Protein AF-A0A8S4B443-F1 (afdb_monomer)

Mean predicted aligned error: 9.53 Å

Solvent-accessible surface area (backbone atoms only — not comparable to full-atom values): 17068 Å² total; per-residue (Å²): 131,58,68,69,56,56,50,51,52,49,52,51,50,52,52,49,51,50,50,50,48,60,69,71,65,71,66,85,86,42,76,66,50,57,51,49,52,54,53,44,65,70,48,52,85,78,51,57,67,70,56,52,52,50,50,52,51,50,50,41,55,52,44,74,36,82,48,71,66,47,55,54,52,49,51,51,51,50,52,52,54,49,51,52,46,46,64,69,47,49,53,54,37,57,76,68,71,54,55,68,67,68,71,45,45,56,58,53,34,46,52,54,24,52,50,28,47,50,52,39,48,66,50,67,26,40,87,63,96,72,52,42,45,70,55,30,49,76,38,61,93,55,35,35,59,37,10,69,74,30,46,67,43,44,51,50,22,47,52,31,49,34,52,33,34,48,48,50,35,51,54,53,49,50,46,52,50,51,51,43,60,73,67,43,49,86,77,37,66,47,71,49,100,84,69,47,81,39,70,56,51,72,67,56,53,53,51,49,48,42,72,75,38,42,69,60,52,50,49,42,55,50,36,50,54,50,31,54,56,45,45,52,52,43,52,52,54,48,49,30,57,74,72,74,50,46,80,40,53,76,65,44,55,94,64,96,57,98,61,85,32,30,65,74,73,98,46,86,68,56,49,39,75,44,81,74,51,100,53,34,24,40,27,20,34,48,81,82,59,49,80,75,54,48,34,29,62,61,60,30,100,48,93,80,29,30,23,57

Structure (mmCIF, N/CA/C/O backbone):
data_AF-A0A8S4B443-F1
#
_entry.id   AF-A0A8S4B443-F1
#
loop_
_atom_site.group_PDB
_atom_site.id
_atom_site.type_symbol
_atom_site.label_atom_id
_atom_site.label_alt_id
_atom_site.label_comp_id
_atom_site.label_asym_id
_atom_site.label_entity_id
_atom_site.label_seq_id
_atom_site.pdbx_PDB_ins_code
_atom_site.Cartn_x
_atom_site.Cartn_y
_atom_site.Cartn_z
_atom_site.occupancy
_atom_site.B_iso_or_equiv
_atom_site.auth_seq_id
_atom_site.auth_comp_id
_atom_site.auth_asym_id
_atom_site.auth_atom_id
_atom_site.pdbx_PDB_model_num
ATOM 1 N N . MET A 1 1 ? -17.916 -20.639 15.071 1.00 53.66 1 MET A N 1
ATOM 2 C CA . MET A 1 1 ? -16.497 -20.915 14.755 1.00 53.66 1 MET A CA 1
ATOM 3 C C . MET A 1 1 ? -15.681 -20.449 15.942 1.00 53.66 1 MET A C 1
ATOM 5 O O . MET A 1 1 ? -15.875 -19.311 16.345 1.00 53.66 1 MET A O 1
ATOM 9 N N . ASP A 1 2 ? -14.856 -21.316 16.526 1.00 73.50 2 ASP A N 1
ATOM 10 C CA . ASP A 1 2 ? -13.976 -20.930 17.634 1.00 73.50 2 ASP A CA 1
ATOM 11 C C . ASP A 1 2 ? -12.943 -19.895 17.151 1.00 73.50 2 ASP A C 1
ATOM 13 O O . ASP A 1 2 ? -12.508 -19.919 15.993 1.00 73.50 2 ASP A O 1
ATOM 17 N N . PHE A 1 3 ? -12.587 -18.963 18.026 1.00 58.59 3 PHE A N 1
ATOM 18 C CA . PHE A 1 3 ? -11.716 -17.825 17.764 1.00 58.59 3 PHE A CA 1
ATOM 19 C C . PHE A 1 3 ? -10.372 -18.258 17.142 1.00 58.59 3 PHE A C 1
ATOM 21 O O . PHE A 1 3 ? -9.934 -17.689 16.138 1.00 58.59 3 PHE A O 1
ATOM 28 N N . LEU A 1 4 ? -9.772 -19.331 17.667 1.00 66.69 4 LEU A N 1
ATOM 29 C CA . LEU A 1 4 ? -8.526 -19.903 17.146 1.00 66.69 4 LEU A CA 1
ATOM 30 C C . LEU A 1 4 ? -8.654 -20.364 15.694 1.00 66.69 4 LEU A C 1
ATOM 32 O O . LEU A 1 4 ? -7.705 -20.235 14.923 1.00 66.69 4 LEU A O 1
ATOM 36 N N . VAL A 1 5 ? -9.825 -20.867 15.303 1.00 70.62 5 VAL A N 1
ATOM 37 C CA . VAL A 1 5 ? -10.081 -21.324 13.935 1.00 70.62 5 VAL A CA 1
ATOM 38 C C . VAL A 1 5 ? -10.174 -20.123 12.999 1.00 70.62 5 VAL A C 1
ATOM 40 O O . VAL A 1 5 ? -9.541 -20.128 11.948 1.00 70.62 5 VAL A O 1
ATOM 43 N N . LEU A 1 6 ? -10.891 -19.064 13.388 1.00 64.81 6 LEU A N 1
ATOM 44 C CA . LEU A 1 6 ? -10.989 -17.847 12.575 1.00 64.81 6 LEU A CA 1
ATOM 45 C C . LEU A 1 6 ? -9.626 -17.154 12.421 1.00 64.81 6 LEU A C 1
ATOM 47 O O . LEU A 1 6 ? -9.248 -16.788 11.310 1.00 64.81 6 LEU A O 1
ATOM 51 N N . PHE A 1 7 ? -8.864 -17.034 13.511 1.00 65.25 7 PHE A N 1
ATOM 52 C CA . PHE A 1 7 ? -7.516 -16.465 13.493 1.00 65.25 7 PHE A CA 1
ATOM 53 C C . PHE A 1 7 ? -6.551 -17.301 12.644 1.00 65.25 7 PHE A C 1
ATOM 55 O O . PHE A 1 7 ? -5.827 -16.752 11.816 1.00 65.25 7 PHE A O 1
ATOM 62 N N . SER A 1 8 ? -6.581 -18.629 12.785 1.00 68.31 8 SER A N 1
ATOM 63 C CA . SER A 1 8 ? -5.732 -19.527 11.991 1.00 68.31 8 SER A CA 1
ATOM 64 C C . SER A 1 8 ? -6.065 -19.452 10.504 1.00 68.31 8 SER A C 1
ATOM 66 O O . SER A 1 8 ? -5.153 -19.404 9.683 1.00 68.31 8 SER A O 1
ATOM 68 N N . ILE A 1 9 ? -7.353 -19.384 10.146 1.00 72.31 9 ILE A N 1
ATOM 69 C CA . ILE A 1 9 ? -7.781 -19.179 8.757 1.00 72.31 9 ILE A CA 1
ATOM 70 C C . ILE A 1 9 ? -7.285 -17.824 8.248 1.00 72.31 9 ILE A C 1
ATOM 72 O O . ILE A 1 9 ? -6.715 -17.765 7.161 1.00 72.31 9 ILE A O 1
ATOM 76 N N . TYR A 1 10 ? -7.435 -16.752 9.027 1.00 66.06 10 TYR A N 1
ATOM 77 C CA . TYR A 1 10 ? -6.982 -15.417 8.632 1.00 66.06 10 TYR A CA 1
ATOM 78 C C . TYR A 1 10 ? -5.469 -15.370 8.393 1.00 66.06 10 TYR A C 1
ATOM 80 O O . TYR A 1 10 ? -5.019 -14.950 7.327 1.00 66.06 10 TYR A O 1
ATOM 88 N N . VAL A 1 11 ? -4.676 -15.869 9.344 1.00 70.25 11 VAL A N 1
ATOM 89 C CA . VAL A 1 11 ? -3.215 -15.953 9.218 1.00 70.25 11 VAL A CA 1
ATOM 90 C C . VAL A 1 11 ? -2.827 -16.821 8.023 1.00 70.25 11 VAL A C 1
ATOM 92 O O . VAL A 1 11 ? -1.980 -16.413 7.231 1.00 70.25 11 VAL A O 1
ATOM 95 N N . ALA A 1 12 ? -3.471 -17.974 7.830 1.00 73.44 12 ALA A N 1
ATOM 96 C CA . ALA A 1 12 ? -3.206 -18.842 6.686 1.00 73.44 12 ALA A CA 1
ATOM 97 C C . ALA A 1 12 ? -3.501 -18.144 5.351 1.00 73.44 12 ALA A C 1
ATOM 99 O O . ALA A 1 12 ? -2.685 -18.223 4.431 1.00 73.44 12 ALA A O 1
ATOM 100 N N . VAL A 1 13 ? -4.618 -17.420 5.242 1.00 70.94 13 VAL A N 1
ATOM 101 C CA . VAL A 1 13 ? -4.979 -16.655 4.038 1.00 70.94 13 VAL A CA 1
ATOM 102 C C . VAL A 1 13 ? -3.970 -15.538 3.783 1.00 70.94 13 VAL A C 1
ATOM 104 O O . VAL A 1 13 ? -3.451 -15.442 2.673 1.00 70.94 13 VAL A O 1
ATOM 107 N N . VAL A 1 14 ? -3.622 -14.740 4.798 1.00 63.78 14 VAL A N 1
ATOM 108 C CA . VAL A 1 14 ? -2.644 -13.646 4.663 1.00 63.78 14 VAL A CA 1
ATOM 109 C C . VAL A 1 14 ? -1.273 -14.183 4.254 1.00 63.78 14 VAL A C 1
ATOM 111 O O . VAL A 1 14 ? -0.687 -13.687 3.292 1.00 63.78 14 VAL A O 1
ATOM 114 N N . LEU A 1 15 ? -0.779 -15.232 4.917 1.00 71.81 15 LEU A N 1
ATOM 115 C CA . LEU A 1 15 ? 0.498 -15.862 4.573 1.00 71.81 15 LEU A CA 1
ATOM 116 C C . LEU A 1 15 ? 0.477 -16.462 3.163 1.00 71.81 15 LEU A C 1
ATOM 118 O O . LEU A 1 15 ? 1.465 -16.346 2.440 1.00 71.81 15 LEU A O 1
ATOM 122 N N . THR A 1 16 ? -0.647 -17.046 2.742 1.00 72.12 16 THR A N 1
ATOM 123 C CA . THR A 1 16 ? -0.814 -17.572 1.379 1.00 72.12 16 THR A CA 1
ATOM 124 C C . THR A 1 16 ? -0.804 -16.444 0.347 1.00 72.12 16 THR A C 1
ATOM 126 O O . THR A 1 16 ? -0.117 -16.553 -0.667 1.00 72.12 16 THR A O 1
ATOM 129 N N . CYS A 1 17 ? -1.490 -15.330 0.608 1.00 65.31 17 CYS A N 1
ATOM 130 C CA . CYS A 1 17 ? -1.467 -14.148 -0.256 1.00 65.31 17 CYS A CA 1
ATOM 131 C C . CYS A 1 17 ? -0.057 -13.558 -0.368 1.00 65.31 17 CYS A C 1
ATOM 133 O O . CYS A 1 17 ? 0.404 -13.303 -1.479 1.00 65.31 17 CYS A O 1
ATOM 135 N N . ILE A 1 18 ? 0.660 -13.409 0.753 1.00 65.44 18 ILE A N 1
ATOM 136 C CA . ILE A 1 18 ? 2.058 -12.951 0.765 1.00 65.44 18 ILE A CA 1
ATOM 137 C C . ILE A 1 18 ? 2.932 -13.912 -0.047 1.00 65.44 18 ILE A C 1
ATOM 139 O O . ILE A 1 18 ? 3.680 -13.468 -0.915 1.00 65.44 18 ILE A O 1
ATOM 143 N N . PHE A 1 19 ? 2.799 -15.224 0.169 1.00 69.38 19 PHE A N 1
ATOM 144 C CA . PHE A 1 19 ? 3.535 -16.243 -0.581 1.00 69.38 19 PHE A CA 1
ATOM 145 C C . PHE A 1 19 ? 3.290 -16.132 -2.091 1.00 69.38 19 PHE A C 1
ATOM 147 O O . PHE A 1 19 ? 4.245 -16.125 -2.869 1.00 69.38 19 PHE A O 1
ATOM 154 N N . LEU A 1 20 ? 2.029 -16.011 -2.518 1.00 66.62 20 LEU A N 1
ATOM 155 C CA . LEU A 1 20 ? 1.670 -15.874 -3.931 1.00 66.62 20 LEU A CA 1
ATOM 156 C C . LEU A 1 20 ? 2.223 -14.573 -4.523 1.00 66.62 20 LEU A C 1
ATOM 158 O O . LEU A 1 20 ? 2.820 -14.600 -5.598 1.00 66.62 20 LEU A O 1
ATOM 162 N N . VAL A 1 21 ? 2.095 -13.448 -3.817 1.00 63.03 21 VAL A N 1
ATOM 163 C CA . VAL A 1 21 ? 2.643 -12.160 -4.266 1.00 63.03 21 VAL A CA 1
ATOM 164 C C . VAL A 1 21 ? 4.164 -12.233 -4.387 1.00 63.03 21 VAL A C 1
ATOM 166 O O . VAL A 1 21 ? 4.694 -11.862 -5.429 1.00 63.03 21 VAL A O 1
ATOM 169 N N . CYS A 1 22 ? 4.877 -12.770 -3.393 1.00 65.25 22 CYS A N 1
ATOM 170 C CA . CYS A 1 22 ? 6.333 -12.927 -3.451 1.00 65.25 22 CYS A CA 1
ATOM 171 C C . CYS A 1 22 ? 6.769 -13.834 -4.610 1.00 65.25 22 CYS A C 1
ATOM 173 O O . CYS A 1 22 ? 7.681 -13.475 -5.356 1.00 65.25 22 CYS A O 1
ATOM 175 N N . LYS A 1 23 ? 6.083 -14.966 -4.810 1.00 66.62 23 LYS A N 1
ATOM 176 C CA . LYS A 1 23 ? 6.378 -15.919 -5.890 1.00 66.62 23 LYS A CA 1
ATOM 177 C C . LYS A 1 23 ? 6.223 -15.300 -7.277 1.00 66.62 23 LYS A C 1
ATOM 179 O O . LYS A 1 23 ? 7.051 -15.536 -8.152 1.00 66.62 23 LYS A O 1
ATOM 184 N N . TYR A 1 24 ? 5.151 -14.538 -7.484 1.00 61.19 24 TYR A N 1
ATOM 185 C CA . TYR A 1 24 ? 4.774 -14.009 -8.799 1.00 61.19 24 TYR A CA 1
ATOM 186 C C . TYR A 1 24 ? 5.185 -12.540 -9.022 1.00 61.19 24 TYR A C 1
ATOM 188 O O . TYR A 1 24 ? 4.951 -11.999 -10.103 1.00 61.19 24 TYR A O 1
ATOM 196 N N . SER A 1 25 ? 5.835 -11.913 -8.034 1.00 56.31 25 SER A N 1
ATOM 197 C CA . SER A 1 25 ? 6.423 -10.563 -8.098 1.00 56.31 25 SER A CA 1
ATOM 198 C C . SER A 1 25 ? 7.660 -10.487 -9.011 1.00 56.31 25 SER A C 1
ATOM 200 O O . SER A 1 25 ? 8.008 -9.416 -9.498 1.00 56.31 25 SER A O 1
ATOM 202 N N . GLY A 1 26 ? 8.309 -11.619 -9.312 1.00 52.91 26 GLY A N 1
ATOM 203 C CA . GLY A 1 26 ? 9.431 -11.675 -10.259 1.00 52.91 26 GLY A CA 1
ATOM 204 C C . GLY A 1 26 ? 10.767 -11.125 -9.734 1.00 52.91 26 GLY A C 1
ATOM 205 O O . GLY A 1 26 ? 11.765 -11.201 -10.443 1.00 52.91 26 GLY A O 1
ATOM 206 N N . GLN A 1 27 ? 10.842 -10.623 -8.495 1.00 51.38 27 GLN A N 1
ATOM 207 C CA . GLN A 1 27 ? 12.113 -10.209 -7.884 1.00 51.38 27 GLN A CA 1
ATOM 208 C C . GLN A 1 27 ? 12.982 -11.426 -7.526 1.00 51.38 27 GLN A C 1
ATOM 210 O O . GLN A 1 27 ? 12.699 -12.141 -6.574 1.00 51.38 27 GLN A O 1
ATOM 215 N N . GLN A 1 28 ? 14.079 -11.670 -8.241 1.00 50.16 28 GLN A N 1
ATOM 216 C CA . GLN A 1 28 ? 14.908 -12.868 -8.031 1.00 50.16 28 GLN A CA 1
ATOM 217 C C . GLN A 1 28 ? 15.834 -12.832 -6.792 1.00 50.16 28 GLN A C 1
ATOM 219 O O . GLN A 1 28 ? 16.363 -13.875 -6.417 1.00 50.16 28 GLN A O 1
ATOM 224 N N . GLN A 1 29 ? 16.017 -11.692 -6.113 1.00 50.78 29 GLN A N 1
ATOM 225 C CA . GLN A 1 29 ? 17.121 -11.504 -5.151 1.00 50.78 29 GLN A CA 1
ATOM 226 C C . GLN A 1 29 ? 16.685 -11.212 -3.700 1.00 50.78 29 GLN A C 1
ATOM 228 O O . GLN A 1 29 ? 17.154 -10.259 -3.085 1.00 50.78 29 GLN A O 1
ATOM 233 N N . SER A 1 30 ? 15.798 -12.022 -3.111 1.00 55.34 30 SER A N 1
ATOM 234 C CA . SER A 1 30 ? 15.534 -11.953 -1.661 1.00 55.34 30 SER A CA 1
ATOM 235 C C . SER A 1 30 ? 15.749 -13.312 -0.978 1.00 55.34 30 SER A C 1
ATOM 237 O O . SER A 1 30 ? 15.445 -14.352 -1.575 1.00 55.34 30 SER A O 1
ATOM 239 N N . PRO A 1 31 ? 16.230 -13.349 0.282 1.00 55.41 31 PRO A N 1
ATOM 240 C CA . PRO A 1 31 ? 16.351 -14.595 1.048 1.00 55.41 31 PRO A CA 1
ATOM 241 C C . PRO A 1 31 ? 14.997 -15.304 1.206 1.00 55.41 31 PRO A C 1
ATOM 243 O O . PRO A 1 31 ? 14.931 -16.533 1.243 1.00 55.41 31 PRO A O 1
ATOM 246 N N . PHE A 1 32 ? 13.906 -14.534 1.202 1.00 53.66 32 PHE A N 1
ATOM 247 C CA . PHE A 1 32 ? 12.544 -15.053 1.205 1.00 53.66 32 PHE A CA 1
ATOM 248 C C . PHE A 1 32 ? 12.230 -15.835 -0.075 1.00 53.66 32 PHE A C 1
ATOM 250 O O . PHE A 1 32 ? 11.697 -16.935 0.010 1.00 53.66 32 PHE A O 1
ATOM 257 N N . ASN A 1 33 ? 12.642 -15.345 -1.250 1.00 59.38 33 ASN A N 1
ATOM 258 C CA . ASN A 1 33 ? 12.455 -16.050 -2.523 1.00 59.38 33 ASN A CA 1
ATOM 259 C C . ASN A 1 33 ? 13.328 -17.300 -2.651 1.00 59.38 33 ASN A C 1
ATOM 261 O O . ASN A 1 33 ? 12.892 -18.290 -3.239 1.00 59.38 33 ASN A O 1
ATOM 265 N N . ALA A 1 34 ? 14.511 -17.319 -2.035 1.00 65.69 34 ALA A N 1
ATOM 266 C CA . ALA A 1 34 ? 15.315 -18.537 -1.939 1.00 65.69 34 ALA A CA 1
ATOM 267 C C . ALA A 1 34 ? 14.606 -19.627 -1.111 1.00 65.69 34 ALA A C 1
ATOM 269 O O . ALA A 1 34 ? 14.571 -20.792 -1.521 1.00 65.69 34 ALA A O 1
ATOM 270 N N . LEU A 1 35 ? 13.999 -19.251 0.021 1.00 66.56 35 LEU A N 1
ATOM 271 C CA . LEU A 1 35 ? 13.177 -20.148 0.838 1.00 66.56 35 LEU A CA 1
ATOM 272 C C . LEU A 1 35 ? 11.923 -20.607 0.074 1.00 66.56 35 LEU A C 1
ATOM 274 O O . LEU A 1 35 ? 11.630 -21.802 0.025 1.00 66.56 35 LEU A O 1
ATOM 278 N N . LEU A 1 36 ? 11.232 -19.677 -0.587 1.00 63.94 36 LEU A N 1
ATOM 279 C CA . LEU A 1 36 ? 10.023 -19.929 -1.374 1.00 63.94 36 LEU A CA 1
ATOM 280 C C . LEU A 1 36 ? 10.274 -20.891 -2.537 1.00 63.94 36 LEU A C 1
ATOM 282 O O . LEU A 1 36 ? 9.478 -21.800 -2.776 1.00 63.94 36 LEU A O 1
ATOM 286 N N . ASN A 1 37 ? 11.402 -20.743 -3.231 1.00 66.94 37 ASN A N 1
ATOM 287 C CA . ASN A 1 37 ? 11.825 -21.658 -4.288 1.00 66.94 37 ASN A CA 1
ATOM 288 C C . ASN A 1 37 ? 12.118 -23.057 -3.739 1.00 66.94 37 ASN A C 1
ATOM 290 O O . ASN A 1 37 ? 11.797 -24.053 -4.389 1.00 66.94 37 ASN A O 1
ATOM 294 N N . ARG A 1 38 ? 12.676 -23.147 -2.526 1.00 70.69 38 ARG A N 1
ATOM 295 C CA . ARG A 1 38 ? 12.927 -24.422 -1.842 1.00 70.69 38 ARG A CA 1
ATOM 296 C C . ARG A 1 38 ? 11.613 -25.136 -1.504 1.00 70.69 38 ARG A C 1
ATOM 298 O O . ARG A 1 38 ? 11.460 -26.302 -1.850 1.00 70.69 38 ARG A O 1
ATOM 305 N N . VAL A 1 39 ? 10.638 -24.419 -0.937 1.00 69.12 39 VAL A N 1
ATOM 306 C CA . VAL A 1 39 ? 9.283 -24.940 -0.661 1.00 69.12 39 VAL A CA 1
ATOM 307 C C . VAL A 1 39 ? 8.566 -25.325 -1.956 1.00 69.12 39 VAL A C 1
ATOM 309 O O . VAL A 1 39 ? 7.981 -26.400 -2.057 1.00 69.12 39 VAL A O 1
ATOM 312 N N . THR A 1 40 ? 8.661 -24.489 -2.989 1.00 65.69 40 THR A N 1
ATOM 313 C CA . THR A 1 40 ? 8.016 -24.749 -4.281 1.00 65.69 40 THR A CA 1
ATOM 314 C C . THR A 1 40 ? 8.571 -26.009 -4.938 1.00 65.69 40 THR A C 1
ATOM 316 O O . THR A 1 40 ? 7.789 -26.765 -5.497 1.00 65.69 40 THR A O 1
ATOM 319 N N . LYS A 1 41 ? 9.875 -26.301 -4.828 1.00 71.69 41 LYS A N 1
ATOM 320 C CA . LYS A 1 41 ? 10.454 -27.564 -5.324 1.00 71.69 41 LYS A CA 1
ATOM 321 C C . LYS A 1 41 ? 9.893 -28.802 -4.617 1.00 71.69 41 LYS A C 1
ATOM 323 O O . LYS A 1 41 ? 9.760 -29.836 -5.259 1.00 71.69 41 LYS A O 1
ATOM 328 N N . VAL A 1 42 ? 9.537 -28.692 -3.336 1.00 77.81 42 VAL A N 1
ATOM 329 C CA . VAL A 1 42 ? 8.933 -29.789 -2.558 1.00 77.81 42 VAL A CA 1
ATOM 330 C C . VAL A 1 42 ? 7.461 -29.999 -2.929 1.00 77.81 42 VAL A C 1
ATOM 332 O O . VAL A 1 42 ? 7.000 -31.133 -2.988 1.00 77.81 42 VAL A O 1
ATOM 335 N N . VAL A 1 43 ? 6.725 -28.921 -3.217 1.00 71.56 43 VAL A N 1
ATOM 336 C CA . VAL A 1 43 ? 5.278 -28.963 -3.519 1.00 71.56 43 VAL A CA 1
ATOM 337 C C . VAL A 1 43 ? 4.985 -29.149 -5.020 1.00 71.56 43 VAL A C 1
ATOM 339 O O . VAL A 1 43 ? 3.928 -29.659 -5.396 1.00 71.56 43 VAL A O 1
ATOM 342 N N . ALA A 1 44 ? 5.920 -28.778 -5.900 1.00 68.62 44 ALA A N 1
ATOM 343 C CA . ALA A 1 44 ? 5.800 -28.879 -7.359 1.00 68.62 44 ALA A CA 1
ATOM 344 C C . ALA A 1 44 ? 5.439 -30.276 -7.910 1.00 68.62 44 ALA A C 1
ATOM 346 O O . ALA A 1 44 ? 4.706 -30.304 -8.902 1.00 68.62 44 ALA A O 1
ATOM 347 N N . PRO A 1 45 ? 5.891 -31.405 -7.319 1.00 75.50 45 PRO A N 1
ATOM 348 C CA . PRO A 1 45 ? 5.506 -32.747 -7.764 1.00 75.50 45 PRO A CA 1
ATOM 349 C C . PRO A 1 45 ? 4.034 -33.077 -7.487 1.00 75.50 45 PRO A C 1
ATOM 351 O O . PRO A 1 45 ? 3.444 -33.893 -8.184 1.00 75.50 45 PRO A O 1
ATOM 354 N N . PHE A 1 46 ? 3.436 -32.435 -6.481 1.00 78.69 46 PHE A N 1
ATOM 355 C CA . PHE A 1 46 ? 2.064 -32.698 -6.036 1.00 78.69 46 PHE A CA 1
ATOM 356 C C . PHE A 1 46 ? 1.039 -31.736 -6.650 1.00 78.69 46 PHE A C 1
ATOM 358 O O . PHE A 1 46 ? -0.162 -31.907 -6.457 1.00 78.69 46 PHE A O 1
ATOM 365 N N . THR A 1 47 ? 1.491 -30.708 -7.375 1.00 70.62 47 THR A N 1
ATOM 366 C CA . THR A 1 47 ? 0.612 -29.706 -7.990 1.00 70.62 47 THR A CA 1
ATOM 367 C C . THR A 1 47 ? 0.365 -30.033 -9.464 1.00 70.62 47 THR A C 1
ATOM 369 O O . THR A 1 47 ? 1.324 -30.033 -10.240 1.00 70.62 47 THR A O 1
ATOM 372 N N . PRO A 1 48 ? -0.899 -30.262 -9.880 1.00 82.62 48 PRO A N 1
ATOM 373 C CA . PRO A 1 48 ? -1.234 -30.544 -11.272 1.00 82.62 48 PRO A CA 1
ATOM 374 C C . PRO A 1 48 ? -0.797 -29.420 -12.214 1.00 82.62 48 PRO A C 1
ATOM 376 O O . PRO A 1 48 ? -0.954 -28.236 -11.904 1.00 82.62 48 PRO A O 1
ATOM 379 N N . GLU A 1 49 ? -0.315 -29.782 -13.401 1.00 77.88 49 GLU A N 1
ATOM 380 C CA . GLU A 1 49 ? 0.212 -28.814 -14.371 1.00 77.88 49 GLU A CA 1
ATOM 381 C C . GLU A 1 49 ? -0.868 -27.839 -14.873 1.00 77.88 49 GLU A C 1
ATOM 383 O O . GLU A 1 49 ? -0.618 -26.644 -15.024 1.00 77.88 49 GLU A O 1
ATOM 388 N N . TRP A 1 50 ? -2.114 -28.310 -15.017 1.00 80.38 50 TRP A N 1
ATOM 389 C CA . TRP A 1 50 ? -3.254 -27.452 -15.360 1.00 80.38 50 TRP A CA 1
ATOM 390 C C . TRP A 1 50 ? -3.514 -26.378 -14.293 1.00 80.38 50 TRP A C 1
ATOM 392 O O . TRP A 1 50 ? -3.841 -25.242 -14.632 1.00 80.38 50 TRP A O 1
ATOM 402 N N . LEU A 1 51 ? -3.317 -26.707 -13.011 1.00 77.75 51 LEU A N 1
ATOM 403 C CA . LEU A 1 51 ? -3.523 -25.784 -11.897 1.00 77.75 51 LEU A CA 1
ATOM 404 C C . LEU A 1 51 ? -2.402 -24.740 -11.838 1.00 77.75 51 LEU A C 1
ATOM 406 O O . LEU A 1 51 ? -2.674 -23.565 -11.590 1.00 77.75 51 LEU A O 1
ATOM 410 N N . LYS A 1 52 ? -1.152 -25.137 -12.122 1.00 74.31 52 LYS A N 1
ATOM 411 C CA . LYS A 1 52 ? -0.023 -24.199 -12.249 1.00 74.31 52 LYS A CA 1
ATOM 412 C C . LYS A 1 52 ? -0.248 -23.209 -13.388 1.00 74.31 52 LYS A C 1
ATOM 414 O O . LYS A 1 52 ? -0.122 -22.007 -13.158 1.00 74.31 52 LYS A O 1
ATOM 419 N N . ASN A 1 53 ? -0.637 -23.699 -14.565 1.00 77.75 53 ASN A N 1
ATOM 420 C CA . ASN A 1 53 ? -0.883 -22.865 -15.742 1.00 77.75 53 ASN A CA 1
ATOM 421 C C . ASN A 1 53 ? -2.065 -21.916 -15.524 1.00 77.75 53 ASN A C 1
ATOM 423 O O . ASN A 1 53 ? -1.971 -20.732 -15.838 1.00 77.75 53 ASN A O 1
ATOM 427 N N . LEU A 1 54 ? -3.153 -22.403 -14.920 1.00 80.25 54 LEU A N 1
ATOM 428 C CA . LEU A 1 54 ? -4.310 -21.577 -14.579 1.00 80.25 54 LEU A CA 1
ATOM 429 C C . LEU A 1 54 ? -3.951 -20.496 -13.550 1.00 80.25 54 LEU A C 1
ATOM 431 O O . LEU A 1 54 ? -4.313 -19.335 -13.729 1.00 80.25 54 LEU A O 1
ATOM 435 N N . SER A 1 55 ? -3.204 -20.858 -12.502 1.00 71.50 55 SER A N 1
ATOM 436 C CA . SER A 1 55 ? -2.729 -19.925 -11.475 1.00 71.50 55 SER A CA 1
ATOM 437 C C . SER A 1 55 ? -1.815 -18.851 -12.070 1.00 71.50 55 SER A C 1
ATOM 439 O O . SER A 1 55 ? -2.032 -17.663 -11.839 1.00 71.50 55 SER A O 1
ATOM 441 N N . GLN A 1 56 ? -0.844 -19.241 -12.898 1.00 71.62 56 GLN A N 1
ATOM 442 C CA . GLN A 1 56 ? 0.045 -18.313 -13.601 1.00 71.62 56 GLN A CA 1
ATOM 443 C C . GLN A 1 56 ? -0.724 -17.382 -14.537 1.00 71.62 56 GLN A C 1
ATOM 445 O O . GLN A 1 56 ? -0.508 -16.171 -14.506 1.00 71.62 56 GLN A O 1
ATOM 450 N N . TRP A 1 57 ? -1.646 -17.927 -15.331 1.00 76.00 57 TRP A N 1
ATOM 451 C CA . TRP A 1 57 ? -2.485 -17.148 -16.237 1.00 76.00 57 TRP A CA 1
ATOM 452 C C . TRP A 1 57 ? -3.338 -16.126 -15.478 1.00 76.00 57 TRP A C 1
ATOM 454 O O . TRP A 1 57 ? -3.384 -14.952 -15.852 1.00 76.00 57 TRP A O 1
ATOM 464 N N . PHE A 1 58 ? -3.963 -16.550 -14.378 1.00 75.06 58 PHE A N 1
ATOM 465 C CA . PHE A 1 58 ? -4.792 -15.690 -13.539 1.00 75.06 58 PHE A CA 1
ATOM 466 C C . PHE A 1 58 ? -3.969 -14.572 -12.888 1.00 75.06 58 PHE A C 1
ATOM 468 O O . PHE A 1 58 ? -4.329 -13.400 -13.005 1.00 75.06 58 PHE A O 1
ATOM 475 N N . MET A 1 59 ? -2.823 -14.908 -12.286 1.00 71.00 59 MET A N 1
ATOM 476 C 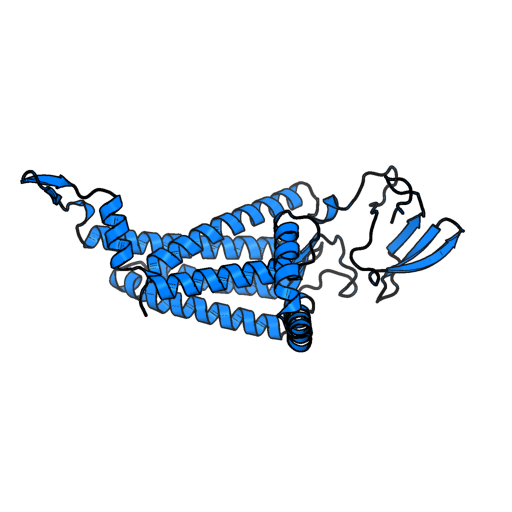CA . MET A 1 59 ? -1.909 -13.936 -11.672 1.00 71.00 59 MET A CA 1
ATOM 477 C C . MET A 1 59 ? -1.360 -12.942 -12.699 1.00 71.00 59 MET A C 1
ATOM 479 O O . MET A 1 59 ? -1.321 -11.741 -12.438 1.00 71.00 59 MET A O 1
ATOM 483 N N . HIS A 1 60 ? -0.979 -13.414 -13.887 1.00 71.44 60 HIS A N 1
ATOM 484 C CA . HIS A 1 60 ? -0.504 -12.547 -14.962 1.00 71.44 60 HIS A CA 1
ATOM 485 C C . HIS A 1 60 ? -1.596 -11.568 -15.418 1.00 71.44 60 HIS A C 1
ATOM 487 O O . HIS A 1 60 ? -1.343 -10.372 -15.567 1.00 71.44 60 HIS A O 1
ATOM 493 N N . ARG A 1 61 ? -2.834 -12.043 -15.584 1.00 71.38 61 ARG A N 1
ATOM 494 C CA . ARG A 1 61 ? -3.961 -11.202 -16.009 1.00 71.38 61 ARG A CA 1
ATOM 495 C C . ARG A 1 61 ? -4.406 -10.198 -14.940 1.00 71.38 61 ARG A C 1
ATOM 497 O O . ARG A 1 61 ? -4.917 -9.139 -15.297 1.00 71.38 61 ARG A O 1
ATOM 504 N N . LEU A 1 62 ? -4.235 -10.529 -13.660 1.00 70.38 62 LEU A N 1
ATOM 505 C CA . LEU A 1 62 ? -4.586 -9.657 -12.538 1.00 70.38 62 LEU A CA 1
ATOM 506 C C . LEU A 1 62 ? -3.540 -8.585 -12.241 1.00 70.38 62 LEU A C 1
ATOM 508 O O . LEU A 1 62 ? -3.914 -7.450 -11.960 1.00 70.38 62 LEU A O 1
ATOM 512 N N . PHE A 1 63 ? -2.258 -8.952 -12.267 1.00 70.19 63 PHE A N 1
ATOM 513 C CA . PHE A 1 63 ? -1.191 -8.133 -11.685 1.00 70.19 63 PHE A CA 1
ATOM 514 C C . PHE A 1 63 ? -0.146 -7.643 -12.685 1.00 70.19 63 PHE A C 1
ATOM 516 O O . PHE A 1 63 ? 0.642 -6.765 -12.343 1.00 70.19 63 PHE A O 1
ATOM 523 N N . HIS A 1 64 ? -0.103 -8.206 -13.896 1.00 67.19 64 HIS A N 1
ATOM 524 C CA . HIS A 1 64 ? 0.894 -7.859 -14.920 1.00 67.19 64 HIS A CA 1
ATOM 525 C C . HIS A 1 64 ? 0.280 -7.241 -16.181 1.00 67.19 64 HIS A C 1
ATOM 527 O O . HIS A 1 64 ? 1.006 -6.717 -17.024 1.00 67.19 64 HIS A O 1
ATOM 533 N N . GLN A 1 65 ? -1.049 -7.265 -16.318 1.00 68.38 65 GLN A N 1
ATOM 534 C CA . GLN A 1 65 ? -1.768 -6.609 -17.409 1.00 68.38 65 GLN A CA 1
ATOM 535 C C . GLN A 1 65 ? -2.765 -5.586 -16.873 1.00 68.38 65 GLN A C 1
ATOM 537 O O . GLN A 1 65 ? -3.614 -5.909 -16.040 1.00 68.38 65 GLN A O 1
ATOM 542 N N . ARG A 1 66 ? -2.718 -4.363 -17.424 1.00 72.44 66 ARG A N 1
ATOM 543 C CA . ARG A 1 66 ? -3.715 -3.317 -17.161 1.00 72.44 66 ARG A CA 1
ATOM 544 C C . ARG A 1 66 ? -5.090 -3.819 -17.610 1.00 72.44 66 ARG A C 1
ATOM 546 O O . ARG A 1 66 ? -5.351 -3.952 -18.804 1.00 72.44 66 ARG A O 1
ATOM 553 N N . ASN A 1 67 ? -5.967 -4.103 -16.653 1.00 75.81 67 ASN A N 1
ATOM 554 C CA . ASN A 1 67 ? -7.320 -4.591 -16.902 1.00 75.81 67 ASN A CA 1
ATOM 555 C C . ASN A 1 67 ? -8.306 -3.917 -15.940 1.00 75.81 67 ASN A C 1
ATOM 557 O O . ASN A 1 67 ? -8.036 -3.809 -14.745 1.00 75.81 67 ASN A O 1
ATOM 561 N N . ASN A 1 68 ? -9.478 -3.516 -16.441 1.00 83.81 68 ASN A N 1
ATOM 562 C CA . ASN A 1 68 ? -10.552 -2.947 -15.620 1.00 83.81 68 ASN A CA 1
ATOM 563 C C . ASN A 1 68 ? -11.037 -3.923 -14.533 1.00 83.81 68 ASN A C 1
ATOM 565 O O . ASN A 1 68 ? -11.497 -3.480 -13.487 1.00 83.81 68 ASN A O 1
ATOM 569 N N . MET A 1 69 ? -10.885 -5.238 -14.738 1.00 84.75 69 MET A N 1
ATOM 570 C CA . MET A 1 69 ? -11.205 -6.263 -13.734 1.00 84.75 69 MET A CA 1
ATOM 571 C C . MET A 1 69 ? -10.475 -6.033 -12.401 1.00 84.75 69 MET A C 1
ATOM 573 O O . MET A 1 69 ? -11.089 -6.182 -11.349 1.00 84.75 69 MET A O 1
ATOM 577 N N . PHE A 1 70 ? -9.217 -5.578 -12.441 1.00 85.44 70 PHE A N 1
ATOM 578 C CA . PHE A 1 70 ? -8.458 -5.228 -11.238 1.00 85.44 70 PHE A CA 1
ATOM 579 C C . PHE A 1 70 ? -9.130 -4.093 -10.452 1.00 85.44 70 PHE A C 1
ATOM 581 O O . PHE A 1 70 ? -9.254 -4.174 -9.235 1.00 85.44 70 PHE A O 1
ATOM 588 N N . ILE A 1 71 ? -9.629 -3.066 -11.151 1.00 88.25 71 ILE A N 1
ATOM 589 C CA . ILE A 1 71 ? -10.321 -1.926 -10.533 1.00 88.25 71 ILE A CA 1
ATOM 590 C C . ILE A 1 71 ? -11.609 -2.396 -9.850 1.00 88.25 71 ILE A C 1
ATOM 592 O O . ILE A 1 71 ? -11.843 -2.051 -8.696 1.00 88.25 71 ILE A O 1
ATOM 596 N N . TYR A 1 72 ? -12.424 -3.206 -10.534 1.00 89.50 72 TYR A N 1
ATOM 597 C CA . TYR A 1 72 ? -13.672 -3.722 -9.962 1.00 89.50 72 TYR A CA 1
ATOM 598 C C . TYR A 1 72 ? -13.426 -4.602 -8.738 1.00 89.50 72 TYR A C 1
ATOM 600 O O . TYR A 1 72 ? -14.108 -4.440 -7.731 1.00 89.50 72 TYR A O 1
ATOM 608 N N . LEU A 1 73 ? -12.439 -5.501 -8.806 1.00 87.75 73 LEU A N 1
ATOM 609 C CA . LEU A 1 73 ? -12.083 -6.365 -7.683 1.00 87.75 73 LEU A CA 1
ATOM 610 C C . LEU A 1 73 ? -11.579 -5.550 -6.485 1.00 87.75 73 LEU A C 1
ATOM 612 O O . LEU A 1 73 ? -11.955 -5.837 -5.352 1.00 87.75 73 LEU A O 1
ATOM 616 N N . HIS A 1 74 ? -10.768 -4.519 -6.734 1.00 88.69 74 HIS A N 1
ATOM 617 C CA . HIS A 1 74 ? -10.252 -3.643 -5.682 1.00 88.69 74 HIS A CA 1
ATOM 618 C C . HIS A 1 74 ? -11.361 -2.837 -5.009 1.00 88.69 74 HIS A C 1
ATOM 620 O O . HIS A 1 74 ? -11.424 -2.813 -3.785 1.00 88.69 74 HIS A O 1
ATOM 626 N N . ILE A 1 75 ? -12.270 -2.238 -5.787 1.00 90.56 75 ILE A N 1
ATOM 627 C CA . ILE A 1 75 ? -13.426 -1.502 -5.248 1.00 90.56 75 ILE A CA 1
ATOM 628 C C . ILE A 1 75 ? -14.352 -2.446 -4.472 1.00 90.56 75 ILE A C 1
ATOM 630 O O . ILE A 1 75 ? -14.820 -2.089 -3.397 1.00 90.56 75 ILE A O 1
ATOM 634 N N . LEU A 1 76 ? -14.597 -3.660 -4.975 1.00 89.94 76 LEU A N 1
ATOM 635 C CA . LEU A 1 76 ? -15.414 -4.654 -4.275 1.00 89.94 76 LEU A CA 1
ATOM 636 C C . LEU A 1 76 ? -14.805 -5.027 -2.917 1.00 89.94 76 LEU A C 1
ATOM 638 O O . LEU A 1 76 ? -15.516 -5.049 -1.915 1.00 89.94 76 LEU A O 1
ATOM 642 N N . LEU A 1 77 ? -13.496 -5.301 -2.882 1.00 87.69 77 LEU A N 1
ATOM 643 C CA . LEU A 1 77 ? -12.784 -5.612 -1.643 1.00 87.69 77 LEU A CA 1
ATOM 644 C C . LEU A 1 77 ? -12.805 -4.425 -0.674 1.00 87.69 77 LEU A C 1
ATOM 646 O O . LEU A 1 77 ? -13.030 -4.607 0.516 1.00 87.69 77 LEU A O 1
ATOM 650 N N . GLU A 1 78 ? -12.600 -3.214 -1.184 1.00 91.38 78 GLU A N 1
ATOM 651 C CA . GLU A 1 78 ? -12.649 -1.982 -0.401 1.00 91.38 78 GLU A CA 1
ATOM 652 C C . GLU A 1 78 ? -14.023 -1.769 0.245 1.00 91.38 78 GLU A C 1
ATOM 654 O O . GLU A 1 78 ? -14.095 -1.538 1.450 1.00 91.38 78 GLU A O 1
ATOM 659 N N . VAL A 1 79 ? -15.105 -1.925 -0.525 1.00 89.88 79 VAL A N 1
ATOM 660 C CA . VAL A 1 79 ? -16.483 -1.844 -0.019 1.00 89.88 79 VAL A CA 1
ATOM 661 C C . VAL A 1 79 ? -16.746 -2.922 1.028 1.00 89.88 79 VAL A C 1
ATOM 663 O O . VAL A 1 79 ? -17.342 -2.618 2.055 1.00 89.88 79 VAL A O 1
ATOM 666 N N . ALA A 1 80 ? -16.284 -4.156 0.811 1.00 87.75 80 ALA A N 1
ATOM 667 C CA . ALA A 1 80 ? -16.457 -5.239 1.777 1.00 87.75 80 ALA A CA 1
ATOM 668 C C . ALA A 1 80 ? -15.744 -4.941 3.107 1.00 87.75 80 ALA A C 1
ATOM 670 O O . ALA A 1 80 ? -16.351 -5.054 4.169 1.00 87.75 80 ALA A O 1
ATOM 671 N N . VAL A 1 81 ? -14.484 -4.497 3.056 1.00 88.56 81 VAL A N 1
ATOM 672 C CA . VAL A 1 81 ? -13.707 -4.144 4.256 1.00 88.56 81 VAL A CA 1
ATOM 673 C C . VAL A 1 81 ? -14.339 -2.966 4.995 1.00 88.56 81 VAL A C 1
ATOM 675 O O . VAL A 1 81 ? -14.461 -3.008 6.218 1.00 88.56 81 VAL A O 1
ATOM 678 N N . TYR A 1 82 ? -14.770 -1.927 4.274 1.00 90.19 82 TYR A N 1
ATOM 679 C CA . TYR A 1 82 ? -15.419 -0.781 4.906 1.00 90.19 82 TYR A CA 1
ATOM 680 C C . TYR A 1 82 ? -16.799 -1.115 5.460 1.00 90.19 82 TYR A C 1
ATOM 682 O O . TYR A 1 82 ? -17.146 -0.591 6.508 1.00 90.19 82 TYR A O 1
ATOM 690 N N . ALA A 1 83 ? -17.564 -2.001 4.820 1.00 87.38 83 ALA A N 1
ATOM 691 C CA . ALA A 1 83 ? -18.844 -2.458 5.352 1.00 87.38 83 ALA A CA 1
ATOM 692 C C . ALA A 1 83 ? -18.668 -3.194 6.689 1.00 87.38 83 ALA A C 1
ATOM 694 O O . ALA A 1 83 ? -19.401 -2.909 7.634 1.00 87.38 83 ALA A O 1
ATOM 695 N N . GLU A 1 84 ? -17.667 -4.074 6.794 1.00 87.00 84 GLU A N 1
ATOM 696 C CA . GLU A 1 84 ? -17.312 -4.747 8.052 1.00 87.00 84 GLU A CA 1
ATOM 697 C C . GLU A 1 84 ? -16.862 -3.741 9.122 1.00 87.00 84 GLU A C 1
ATOM 699 O O . GLU A 1 84 ? -17.336 -3.776 10.256 1.00 87.00 84 GLU A O 1
ATOM 704 N N . PHE A 1 85 ? -16.012 -2.776 8.760 1.00 89.06 85 PHE A N 1
ATOM 705 C CA . PHE A 1 85 ? -15.603 -1.700 9.667 1.00 89.06 85 PHE A CA 1
ATOM 706 C C . PHE A 1 85 ? -16.794 -0.855 10.153 1.00 89.06 85 PHE A C 1
ATOM 708 O O . PHE A 1 85 ? -16.914 -0.569 11.346 1.00 89.06 85 PHE A O 1
ATOM 715 N N . SER A 1 86 ? -17.706 -0.476 9.254 1.00 90.06 86 SER A N 1
ATOM 716 C CA . SER A 1 86 ? -18.936 0.237 9.599 1.00 90.06 86 SER A CA 1
ATOM 717 C C . SER A 1 86 ? -19.831 -0.597 10.518 1.00 90.06 86 SER A C 1
ATOM 719 O O . SER A 1 86 ? -20.436 -0.067 11.446 1.00 90.06 86 SER A O 1
ATOM 721 N N . TYR A 1 87 ? -19.926 -1.901 10.286 1.00 87.38 87 TYR A N 1
ATOM 722 C CA . TYR A 1 87 ? -20.748 -2.773 11.115 1.00 87.38 87 TYR A CA 1
ATOM 723 C C . TYR A 1 87 ? -20.175 -2.930 12.533 1.00 87.38 87 TYR A C 1
ATOM 725 O O . TYR A 1 87 ? -20.916 -2.821 13.508 1.00 87.38 87 TYR A O 1
ATOM 733 N N . GLU A 1 88 ? -18.861 -3.127 12.658 1.00 86.06 88 GLU A N 1
ATOM 734 C CA . GLU A 1 88 ? -18.209 -3.454 13.934 1.00 86.06 88 GLU A CA 1
ATOM 735 C C . GLU A 1 88 ? -17.782 -2.231 14.757 1.00 86.06 88 GLU A C 1
ATOM 737 O O . GLU A 1 88 ? -17.833 -2.284 15.980 1.00 86.06 88 GLU A O 1
ATOM 742 N N . VAL A 1 89 ? -17.340 -1.132 14.134 1.00 87.25 89 VAL A N 1
ATOM 743 C CA . VAL A 1 89 ? -16.778 0.031 14.855 1.00 87.25 89 VAL A CA 1
ATOM 744 C C . VAL A 1 89 ? -17.737 1.213 14.862 1.00 87.25 89 VAL A C 1
ATOM 746 O O . VAL A 1 89 ? -17.968 1.821 15.906 1.00 87.25 89 VAL A O 1
ATOM 749 N N . PHE A 1 90 ? -18.341 1.540 13.718 1.00 85.69 90 PHE A N 1
ATOM 750 C CA . PHE A 1 90 ? -19.164 2.750 13.598 1.00 85.69 90 PHE A CA 1
ATOM 751 C C . PHE A 1 90 ? -20.399 2.712 14.510 1.00 85.69 90 PHE A C 1
ATOM 753 O O . PHE A 1 90 ? -20.748 3.735 15.103 1.00 85.69 90 PHE A O 1
ATOM 760 N N . GLY A 1 91 ? -21.039 1.544 14.658 1.00 83.00 91 GLY A N 1
ATOM 761 C CA . GLY A 1 91 ? -22.166 1.357 15.578 1.00 83.00 91 GLY A CA 1
ATOM 762 C C . GLY A 1 91 ? -21.792 1.687 17.026 1.00 83.00 91 GLY A C 1
ATOM 763 O O . GLY A 1 91 ? -22.443 2.520 17.656 1.00 83.00 91 GLY A O 1
ATOM 764 N N . PHE A 1 92 ? -20.681 1.128 17.509 1.00 85.31 92 PHE A N 1
ATOM 765 C CA . PHE A 1 92 ? -20.178 1.379 18.861 1.00 85.31 92 PHE A CA 1
ATOM 766 C C . PHE A 1 92 ? -19.744 2.831 19.071 1.00 85.31 92 PHE A C 1
ATOM 768 O O . PHE A 1 92 ? -20.112 3.437 20.076 1.00 85.31 92 PHE A O 1
ATOM 775 N N . CYS A 1 93 ? -19.007 3.429 18.129 1.00 86.88 93 CYS A N 1
ATOM 776 C CA . CYS A 1 93 ? -18.615 4.841 18.216 1.00 86.88 93 CYS A CA 1
ATOM 777 C C . CYS A 1 93 ? -19.835 5.767 18.325 1.00 86.88 93 CYS A C 1
ATOM 779 O O . CYS A 1 93 ? -19.822 6.735 19.084 1.00 86.88 93 CYS A O 1
ATOM 781 N N . ARG A 1 94 ? -20.920 5.453 17.608 1.00 86.38 94 ARG A N 1
ATOM 782 C CA . ARG A 1 94 ? -22.168 6.216 17.694 1.00 86.38 94 ARG A CA 1
ATOM 783 C C . ARG A 1 94 ? -22.844 6.081 19.064 1.00 86.38 94 ARG A C 1
ATOM 785 O O . ARG A 1 94 ? -23.377 7.068 19.558 1.00 86.38 94 ARG A O 1
ATOM 792 N N . GLU A 1 95 ? -22.822 4.901 19.682 1.00 86.56 95 GLU A N 1
ATOM 793 C CA . GLU A 1 95 ? -23.347 4.681 21.045 1.00 86.56 95 GLU A CA 1
ATOM 794 C C . GLU A 1 95 ? -22.495 5.342 22.145 1.00 86.56 95 GLU A C 1
ATOM 796 O O . GLU A 1 95 ? -22.964 5.563 23.265 1.00 86.56 95 GLU A O 1
ATOM 801 N N . MET A 1 96 ? -21.237 5.663 21.838 1.00 84.19 96 MET A N 1
ATOM 802 C CA . MET A 1 96 ? -20.302 6.322 22.754 1.00 84.19 96 MET A CA 1
ATOM 803 C C . MET A 1 96 ? -20.227 7.844 22.580 1.00 84.19 96 MET A C 1
ATOM 805 O O . MET A 1 96 ? -19.325 8.466 23.135 1.00 84.19 96 MET A O 1
ATOM 809 N N . ASP A 1 97 ? -21.185 8.442 21.867 1.00 85.94 97 ASP A N 1
ATOM 810 C CA . ASP A 1 97 ? -21.293 9.890 21.642 1.00 85.94 97 ASP A CA 1
ATOM 811 C C . ASP A 1 97 ? -20.076 10.507 20.921 1.00 85.94 97 ASP A C 1
ATOM 813 O O . ASP A 1 97 ? -19.781 11.698 21.067 1.00 85.94 97 ASP A O 1
ATOM 817 N N . THR A 1 98 ? -19.359 9.721 20.107 1.00 88.06 98 THR A N 1
ATOM 818 C CA . THR A 1 98 ? -18.281 10.250 19.262 1.00 88.06 98 THR A CA 1
ATOM 819 C C . THR A 1 98 ? -18.851 11.271 18.264 1.00 88.06 98 THR A C 1
ATOM 821 O O . THR A 1 98 ? -19.949 11.113 17.725 1.00 88.06 98 THR A O 1
ATOM 824 N N . THR A 1 99 ? -18.110 12.353 18.000 1.00 89.69 99 THR A N 1
ATOM 825 C CA . THR A 1 99 ? -18.589 13.438 17.129 1.00 89.69 99 THR A CA 1
ATOM 826 C C . THR A 1 99 ? -18.792 12.964 15.688 1.00 89.69 99 THR A C 1
ATOM 828 O O . THR A 1 99 ? -17.971 12.232 15.135 1.00 89.69 99 THR A O 1
ATOM 831 N N . LEU A 1 100 ? -19.853 13.445 15.027 1.00 89.06 100 LEU A N 1
ATOM 832 C CA . LEU A 1 100 ? -20.151 13.086 13.633 1.00 89.06 100 LEU A CA 1
ATOM 833 C C . LEU A 1 100 ? -18.980 13.390 12.683 1.00 89.06 100 LEU A C 1
ATOM 835 O O . LEU A 1 100 ? -18.761 12.657 11.722 1.00 89.06 100 LEU A O 1
ATOM 839 N N . ILE A 1 101 ? -18.209 14.443 12.976 1.00 89.25 101 ILE A N 1
ATOM 840 C CA . ILE A 1 101 ? -17.005 14.806 12.222 1.00 89.25 101 ILE A CA 1
ATOM 841 C C . ILE A 1 101 ? -16.013 13.641 12.248 1.00 89.25 101 ILE A C 1
ATOM 843 O O . ILE A 1 101 ? -15.648 13.152 11.181 1.00 89.25 101 ILE A O 1
ATOM 847 N N . ASN A 1 102 ? -15.664 13.135 13.433 1.00 89.44 102 ASN A N 1
ATOM 848 C CA . ASN A 1 102 ? -14.729 12.019 13.583 1.00 89.44 102 ASN A CA 1
ATOM 849 C C . ASN A 1 102 ? -15.274 10.726 12.959 1.00 89.44 102 ASN A C 1
ATOM 851 O O . ASN A 1 102 ? -14.525 10.015 12.298 1.00 89.44 102 ASN A O 1
ATOM 855 N N . LEU A 1 103 ? -16.581 10.450 13.075 1.00 89.75 103 LEU A N 1
ATOM 856 C CA . LEU A 1 103 ? -17.193 9.294 12.401 1.00 89.75 103 LEU A CA 1
ATOM 857 C C . LEU A 1 103 ? -17.182 9.411 10.866 1.00 89.75 103 LEU A C 1
ATOM 859 O O . LEU A 1 103 ? -17.179 8.392 10.179 1.00 89.75 103 LEU A O 1
ATOM 863 N N . SER A 1 104 ? -17.207 10.628 10.314 1.00 92.31 104 SER A N 1
ATOM 864 C CA . SER A 1 104 ? -17.206 10.854 8.862 1.00 92.31 104 SER A CA 1
ATOM 865 C C . SER A 1 104 ? -15.808 10.812 8.232 1.00 92.31 104 SER A C 1
ATOM 867 O O . SER A 1 104 ? -15.692 10.489 7.047 1.00 92.31 104 SER A O 1
ATOM 869 N N . MET A 1 105 ? -14.750 11.087 9.008 1.00 94.81 105 MET A N 1
ATOM 870 C CA . MET A 1 105 ? -13.367 11.158 8.512 1.00 94.81 105 MET A CA 1
ATOM 871 C C . MET A 1 105 ? -12.889 9.889 7.789 1.00 94.81 105 MET A C 1
ATOM 873 O O . MET A 1 105 ? -12.387 10.038 6.669 1.00 94.81 105 MET A O 1
ATOM 877 N N . PRO A 1 106 ? -13.130 8.658 8.294 1.00 94.38 106 PRO A N 1
ATOM 878 C CA . PRO A 1 106 ? -12.706 7.444 7.599 1.00 94.38 106 PRO A CA 1
ATOM 879 C C . PRO A 1 106 ? -13.273 7.330 6.181 1.00 94.38 106 PRO A C 1
ATOM 881 O O . PRO A 1 106 ? -12.599 6.828 5.283 1.00 94.38 106 PRO A O 1
ATOM 884 N N . TYR A 1 107 ? -14.501 7.807 5.954 1.00 95.06 107 TYR A N 1
ATOM 885 C CA . TYR A 1 107 ? -15.164 7.756 4.647 1.00 95.06 107 TYR A CA 1
ATOM 886 C C . TYR A 1 107 ? -14.696 8.878 3.717 1.00 95.06 107 TYR A C 1
ATOM 888 O O . TYR A 1 107 ? -14.576 8.673 2.511 1.00 95.06 107 TYR A O 1
ATOM 896 N N . VAL A 1 108 ? -14.385 10.059 4.258 1.00 96.44 108 VAL A N 1
ATOM 897 C CA . VAL A 1 108 ? -13.764 11.139 3.475 1.00 96.44 108 VAL A CA 1
ATOM 898 C C . VAL A 1 108 ? -12.380 10.701 2.992 1.00 96.44 108 VAL A C 1
ATOM 900 O O . VAL A 1 108 ? -12.071 10.825 1.804 1.00 96.44 108 VAL A O 1
ATOM 903 N N . LEU A 1 109 ? -11.571 10.125 3.885 1.00 97.06 109 LEU A N 1
ATOM 904 C CA . LEU A 1 109 ? -10.256 9.582 3.547 1.00 97.06 109 LEU A CA 1
ATOM 905 C C . LEU A 1 109 ? -10.356 8.428 2.548 1.00 97.06 109 LEU A C 1
ATOM 907 O O . LEU A 1 109 ? -9.538 8.374 1.630 1.00 97.06 109 LEU A O 1
ATOM 911 N N . LEU A 1 110 ? -11.384 7.577 2.654 1.00 96.00 110 LEU A N 1
ATOM 912 C CA . LEU A 1 110 ? -11.674 6.539 1.665 1.00 96.00 110 LEU A CA 1
ATOM 913 C C . LEU A 1 110 ? -11.859 7.126 0.263 1.00 96.00 110 LEU A C 1
ATOM 915 O O . LEU A 1 110 ? -11.193 6.703 -0.680 1.00 96.00 110 LEU A O 1
ATOM 919 N N . VAL A 1 111 ? -12.721 8.138 0.123 1.00 96.56 111 VAL A N 1
ATOM 920 C CA . VAL A 1 111 ? -12.994 8.783 -1.171 1.00 96.56 111 VAL A CA 1
ATOM 921 C C . VAL A 1 111 ? -11.729 9.421 -1.746 1.00 96.56 111 VAL A C 1
ATOM 923 O O . VAL A 1 111 ? -11.421 9.219 -2.924 1.00 96.56 111 VAL A O 1
ATOM 926 N N . ILE A 1 112 ? -10.964 10.148 -0.924 1.00 97.00 112 ILE A N 1
ATOM 927 C CA . ILE A 1 112 ? -9.695 10.773 -1.337 1.00 97.00 112 ILE A CA 1
ATOM 928 C C . ILE A 1 112 ? -8.702 9.707 -1.813 1.00 97.00 112 ILE A C 1
ATOM 930 O O . ILE A 1 112 ? -8.117 9.827 -2.895 1.00 97.00 112 ILE A O 1
ATOM 934 N N . LYS A 1 113 ? -8.537 8.637 -1.032 1.00 96.19 113 LYS A N 1
ATOM 935 C CA . LYS A 1 113 ? -7.645 7.526 -1.362 1.00 96.19 113 LYS A CA 1
ATOM 936 C C . LYS A 1 113 ? -8.056 6.834 -2.658 1.00 96.19 113 LYS A C 1
ATOM 938 O O . LYS A 1 113 ? -7.196 6.508 -3.480 1.00 96.19 113 LYS A O 1
ATOM 943 N N . THR A 1 114 ? -9.350 6.646 -2.883 1.00 95.62 114 THR A N 1
ATOM 944 C CA . THR A 1 114 ? -9.867 5.961 -4.075 1.00 95.62 114 THR A CA 1
ATOM 945 C C . THR A 1 114 ? -9.764 6.827 -5.325 1.00 95.62 114 THR A C 1
ATOM 947 O O . THR A 1 114 ? -9.461 6.314 -6.406 1.00 95.62 114 THR A O 1
ATOM 950 N N . LEU A 1 115 ? -9.867 8.148 -5.177 1.00 96.38 115 LEU A N 1
ATOM 951 C CA . LEU A 1 115 ? -9.550 9.097 -6.240 1.00 96.38 115 LEU A CA 1
ATOM 952 C C . LEU A 1 115 ? -8.070 9.021 -6.646 1.00 96.38 115 LEU A C 1
ATOM 954 O O . LEU A 1 115 ? -7.773 8.855 -7.831 1.00 96.38 115 LEU A O 1
ATOM 958 N N . PHE A 1 116 ? -7.136 9.078 -5.692 1.00 97.00 116 PHE A N 1
ATOM 959 C CA . PHE A 1 116 ? -5.709 8.969 -6.018 1.00 97.00 116 PHE A CA 1
ATOM 960 C C . PHE A 1 116 ? -5.339 7.598 -6.585 1.00 97.00 116 PHE A C 1
ATOM 962 O O . PHE A 1 116 ? -4.564 7.530 -7.538 1.00 97.00 116 PHE A O 1
ATOM 969 N N . PHE A 1 117 ? -5.939 6.519 -6.076 1.00 94.94 117 PHE A N 1
ATOM 970 C CA . PHE A 1 117 ? -5.807 5.178 -6.648 1.00 94.94 117 PHE A CA 1
ATOM 971 C C . PHE A 1 117 ? -6.222 5.154 -8.124 1.00 94.94 117 PHE A C 1
ATOM 973 O O . PHE A 1 117 ? -5.448 4.726 -8.983 1.00 94.94 117 PHE A O 1
ATOM 980 N N . TYR A 1 118 ? -7.410 5.676 -8.440 1.00 93.69 118 TYR A N 1
ATOM 981 C CA . TYR A 1 118 ? -7.918 5.725 -9.809 1.00 93.69 118 TYR A CA 1
ATOM 982 C C . TYR A 1 118 ? -7.010 6.546 -10.736 1.00 93.69 118 TYR A C 1
ATOM 984 O O . TYR A 1 118 ? -6.668 6.090 -11.832 1.00 93.69 118 TYR A O 1
ATOM 992 N N . LEU A 1 119 ? -6.563 7.723 -10.286 1.00 94.12 119 LEU A N 1
ATOM 993 C CA . LEU A 1 119 ? -5.624 8.560 -11.038 1.00 94.12 119 LEU A CA 1
ATOM 994 C C . LEU A 1 119 ? -4.292 7.836 -11.280 1.00 94.12 119 LEU A C 1
ATOM 996 O O . LEU A 1 119 ? -3.755 7.895 -12.388 1.00 94.12 119 LEU A O 1
ATOM 1000 N N . CYS A 1 120 ? -3.784 7.103 -10.287 1.00 91.94 120 CYS A N 1
ATOM 1001 C CA . CYS A 1 120 ? -2.535 6.354 -10.400 1.00 91.94 120 CYS A CA 1
ATOM 1002 C C . CYS A 1 120 ? -2.637 5.210 -11.427 1.00 91.94 120 CYS A C 1
ATOM 1004 O O . CYS A 1 120 ? -1.680 4.939 -12.155 1.00 91.94 120 CYS A O 1
ATOM 1006 N N . ILE A 1 121 ? -3.809 4.574 -11.533 1.00 89.56 121 ILE A N 1
ATOM 1007 C CA . ILE A 1 121 ? -4.086 3.512 -12.512 1.00 89.56 121 ILE A CA 1
ATOM 1008 C C . ILE A 1 121 ? -4.258 4.059 -13.923 1.00 89.56 121 ILE A C 1
ATOM 1010 O O . ILE A 1 121 ? -3.814 3.434 -14.890 1.00 89.56 121 ILE A O 1
ATOM 1014 N N . LYS A 1 122 ? -4.972 5.177 -14.072 1.00 88.25 122 LYS A N 1
ATOM 1015 C CA . LYS A 1 122 ? -5.340 5.699 -15.392 1.00 88.25 122 LYS A CA 1
ATOM 1016 C C . LYS A 1 122 ? -4.223 6.483 -16.056 1.00 88.25 122 LYS A C 1
ATOM 1018 O O . LYS A 1 122 ? -4.108 6.391 -17.276 1.00 88.25 122 LYS A O 1
ATOM 1023 N N . THR A 1 123 ? -3.393 7.179 -15.282 1.00 88.12 123 THR A N 1
ATOM 1024 C CA . THR A 1 123 ? -2.240 7.907 -15.826 1.00 88.12 123 THR A CA 1
ATOM 1025 C C . THR A 1 123 ? -1.335 6.946 -16.598 1.00 88.12 123 THR A C 1
ATOM 1027 O O . THR A 1 123 ? -0.896 5.929 -16.052 1.00 88.12 123 THR A O 1
ATOM 1030 N N . ASP A 1 124 ? -1.092 7.244 -17.878 1.00 82.06 124 ASP A N 1
ATOM 1031 C CA . ASP A 1 124 ? -0.134 6.497 -18.689 1.00 82.06 124 ASP A CA 1
ATOM 1032 C C . ASP A 1 124 ? 1.283 6.791 -18.171 1.00 82.06 124 ASP A C 1
ATOM 1034 O O . ASP A 1 124 ? 1.688 7.954 -18.122 1.00 82.06 124 ASP A O 1
ATOM 1038 N N . PRO A 1 125 ? 2.041 5.774 -17.731 1.00 75.19 125 PRO A N 1
ATOM 1039 C CA . PRO A 1 125 ? 3.387 5.989 -17.221 1.00 75.19 125 PRO A CA 1
ATOM 1040 C C . PRO A 1 125 ? 4.414 6.337 -18.314 1.00 75.19 125 PRO A C 1
ATOM 1042 O O . PRO A 1 125 ? 5.569 6.628 -17.988 1.00 75.19 125 PRO A O 1
ATOM 1045 N N . GLY A 1 126 ? 4.055 6.326 -19.603 1.00 69.19 126 GLY A N 1
ATOM 1046 C CA . GLY A 1 126 ? 5.022 6.625 -20.652 1.00 69.19 126 GLY A CA 1
ATOM 1047 C C . GLY A 1 126 ? 4.459 6.901 -22.040 1.00 69.19 126 GLY A C 1
ATOM 1048 O O . GLY A 1 126 ? 3.316 7.301 -22.202 1.00 69.19 126 GLY A O 1
ATOM 1049 N N . VAL A 1 127 ? 5.317 6.748 -23.052 1.00 60.81 127 VAL A N 1
ATOM 1050 C CA . VAL A 1 127 ? 5.008 7.134 -24.445 1.00 60.81 127 VAL A CA 1
ATOM 1051 C C . VAL A 1 127 ? 4.179 6.054 -25.158 1.00 60.81 127 VAL A C 1
ATOM 1053 O O . VAL A 1 127 ? 3.479 6.348 -26.121 1.00 60.81 127 VAL A O 1
ATOM 1056 N N . CYS A 1 128 ? 4.256 4.793 -24.706 1.00 60.81 128 CYS A N 1
ATOM 1057 C CA . CYS A 1 128 ? 3.555 3.670 -25.344 1.00 60.81 128 CYS A CA 1
ATOM 1058 C C . CYS A 1 128 ? 3.322 2.446 -24.428 1.00 60.81 128 CYS A C 1
ATOM 1060 O O . CYS A 1 128 ? 3.749 1.355 -24.787 1.00 60.81 128 CYS A O 1
ATOM 1062 N N . ASN A 1 129 ? 2.697 2.563 -23.243 1.00 59.72 129 ASN A N 1
ATOM 1063 C CA . ASN A 1 129 ? 2.353 1.436 -22.325 1.00 59.72 129 ASN A CA 1
ATOM 1064 C C . ASN A 1 129 ? 3.489 0.437 -21.937 1.00 59.72 129 ASN A C 1
ATOM 1066 O O . ASN A 1 129 ? 3.254 -0.498 -21.175 1.00 59.72 129 ASN A O 1
ATOM 1070 N N . MET A 1 130 ? 4.703 0.616 -22.460 1.00 63.59 130 MET A N 1
ATOM 1071 C CA . MET A 1 130 ? 5.883 -0.251 -22.370 1.00 63.59 130 MET A CA 1
ATOM 1072 C C . MET A 1 130 ? 7.131 0.609 -22.157 1.00 63.59 130 MET A C 1
ATOM 1074 O O . MET A 1 130 ? 7.929 0.328 -21.269 1.00 63.59 130 MET A O 1
ATOM 1078 N N . CYS A 1 131 ? 7.286 1.697 -22.922 1.00 71.69 131 CYS A N 1
ATOM 1079 C CA . CYS A 1 131 ? 8.336 2.688 -22.681 1.00 71.69 131 CYS A CA 1
ATOM 1080 C C . CYS A 1 131 ? 7.902 3.659 -21.584 1.00 71.69 131 CYS A C 1
ATOM 1082 O O . CYS A 1 131 ? 7.280 4.680 -21.876 1.00 71.69 131 CYS A O 1
ATOM 1084 N N . VAL A 1 132 ? 8.240 3.336 -20.337 1.00 78.06 132 VAL A N 1
ATOM 1085 C CA . VAL A 1 132 ? 7.998 4.182 -19.163 1.00 78.06 132 VAL A CA 1
ATOM 1086 C C . VAL A 1 132 ? 9.156 5.158 -18.999 1.00 78.06 132 VAL A C 1
ATOM 1088 O O . VAL A 1 132 ? 10.297 4.753 -18.766 1.00 78.06 132 VAL A O 1
ATOM 1091 N N . GLN A 1 133 ? 8.877 6.456 -19.114 1.00 78.88 133 GLN A N 1
ATOM 1092 C CA . GLN A 1 133 ? 9.912 7.466 -18.913 1.00 78.88 133 GLN A CA 1
ATOM 1093 C C . GLN A 1 133 ? 10.332 7.465 -17.445 1.00 78.88 133 GLN A C 1
ATOM 1095 O O . GLN A 1 133 ? 9.486 7.578 -16.558 1.00 78.88 133 GLN A O 1
ATOM 1100 N N . ARG A 1 134 ? 11.645 7.369 -17.195 1.00 82.56 134 ARG A N 1
ATOM 1101 C CA . ARG A 1 134 ? 12.207 7.284 -15.840 1.00 82.56 134 ARG A CA 1
ATOM 1102 C C . ARG A 1 134 ? 11.512 6.189 -15.020 1.00 82.56 134 ARG A C 1
ATOM 1104 O O . ARG A 1 134 ? 10.961 6.451 -13.955 1.00 82.56 134 ARG A O 1
ATOM 1111 N N . PHE A 1 135 ? 11.493 4.983 -15.585 1.00 85.44 135 PHE A N 1
ATOM 1112 C CA . PHE A 1 135 ? 10.931 3.805 -14.939 1.00 85.44 135 PHE A CA 1
ATOM 1113 C C . PHE A 1 135 ? 11.494 3.628 -13.529 1.00 85.44 135 PHE A C 1
ATOM 1115 O O . PHE A 1 135 ? 12.712 3.606 -13.346 1.00 85.44 135 PHE A O 1
ATOM 1122 N N . ASP A 1 136 ? 10.587 3.497 -12.566 1.00 86.88 136 ASP A N 1
ATOM 1123 C CA . ASP A 1 136 ? 10.904 3.255 -11.167 1.00 86.88 136 ASP A CA 1
ATOM 1124 C C . ASP A 1 136 ? 10.621 1.803 -10.781 1.00 86.88 136 ASP A C 1
ATOM 1126 O O . ASP A 1 136 ? 11.527 1.080 -10.394 1.00 86.88 136 ASP A O 1
ATOM 1130 N N . HIS A 1 137 ? 9.379 1.344 -10.907 1.00 86.88 137 HIS A N 1
ATOM 1131 C CA . HIS A 1 137 ? 9.040 -0.061 -1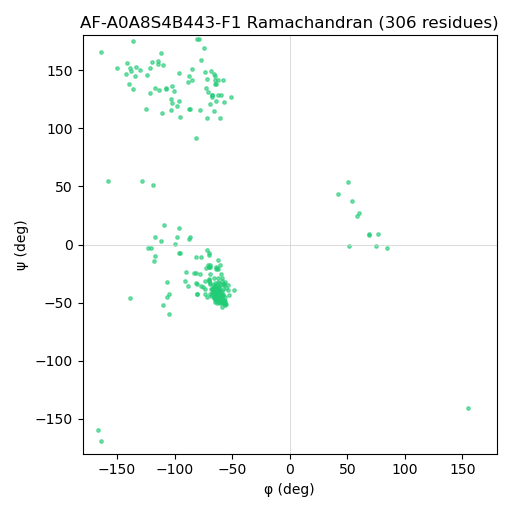0.690 1.00 86.88 137 HIS A CA 1
ATOM 1132 C C . HIS A 1 137 ? 7.660 -0.381 -11.267 1.00 86.88 137 HIS A C 1
ATOM 1134 O O . HIS A 1 137 ? 6.861 0.510 -11.550 1.00 86.88 137 HIS A O 1
ATOM 1140 N N . HIS A 1 138 ? 7.345 -1.668 -11.412 1.00 84.38 138 HIS A N 1
ATOM 1141 C CA . HIS A 1 138 ? 5.966 -2.106 -11.633 1.00 84.38 138 HIS A CA 1
ATOM 1142 C C . HIS A 1 138 ? 5.278 -2.304 -10.283 1.00 84.38 138 HIS A C 1
ATOM 1144 O O . HIS A 1 138 ? 5.701 -3.147 -9.491 1.00 84.38 138 HIS A O 1
ATOM 1150 N N . CYS A 1 139 ? 4.239 -1.521 -9.995 1.00 86.50 139 CYS A N 1
ATOM 1151 C CA . CYS A 1 139 ? 3.541 -1.599 -8.719 1.00 86.50 139 CYS A CA 1
ATOM 1152 C C . CYS A 1 139 ? 2.319 -2.513 -8.836 1.00 86.50 139 CYS A C 1
ATOM 1154 O O . CYS A 1 139 ? 1.308 -2.161 -9.443 1.00 86.50 139 CYS A O 1
ATOM 1156 N N . ILE A 1 140 ? 2.403 -3.682 -8.199 1.00 83.81 140 ILE A N 1
ATOM 1157 C CA . ILE A 1 140 ? 1.341 -4.701 -8.180 1.00 83.81 140 ILE A CA 1
ATOM 1158 C C . ILE A 1 140 ? 0.054 -4.155 -7.534 1.00 83.81 140 ILE A C 1
ATOM 1160 O O . ILE A 1 140 ? -1.045 -4.484 -7.969 1.00 83.81 140 ILE A O 1
ATOM 1164 N N . TRP A 1 141 ? 0.183 -3.268 -6.542 1.00 85.25 141 TRP A N 1
ATOM 1165 C CA . TRP A 1 141 ? -0.939 -2.705 -5.777 1.00 85.25 141 TRP A CA 1
ATOM 1166 C C . TRP A 1 141 ? -1.788 -1.695 -6.546 1.00 85.25 141 TRP A C 1
ATOM 1168 O O . TRP A 1 141 ? -2.926 -1.447 -6.164 1.00 85.25 141 TRP A O 1
ATOM 1178 N N . VAL A 1 142 ? -1.249 -1.116 -7.618 1.00 88.94 142 VAL A N 1
ATOM 1179 C CA . VAL A 1 142 ? -2.005 -0.275 -8.558 1.00 88.94 142 VAL A CA 1
ATOM 1180 C C . VAL A 1 142 ? -2.037 -0.889 -9.958 1.00 88.94 142 VAL A C 1
ATOM 1182 O O . VAL A 1 142 ? -2.506 -0.248 -10.887 1.00 88.94 142 VAL A O 1
ATOM 1185 N N . ASN A 1 143 ? -1.530 -2.114 -10.138 1.00 86.44 143 ASN A N 1
ATOM 1186 C CA . ASN A 1 143 ? -1.434 -2.803 -11.428 1.00 86.44 143 ASN A CA 1
ATOM 1187 C C . ASN A 1 143 ? -0.983 -1.875 -12.584 1.00 86.44 143 ASN A C 1
ATOM 1189 O O . ASN A 1 143 ? -1.572 -1.849 -13.670 1.00 86.44 143 ASN A O 1
ATOM 1193 N N . ASN A 1 144 ? 0.027 -1.042 -12.317 1.00 85.62 144 ASN A N 1
ATOM 1194 C CA . ASN A 1 144 ? 0.554 -0.058 -13.259 1.00 85.62 144 ASN A CA 1
ATOM 1195 C C . ASN A 1 144 ? 2.048 0.173 -13.003 1.00 85.62 144 ASN A C 1
ATOM 1197 O O . ASN A 1 144 ? 2.525 0.059 -11.868 1.00 85.62 144 ASN A O 1
ATOM 1201 N N . CYS A 1 145 ? 2.782 0.539 -14.051 1.00 87.75 145 CYS A N 1
ATOM 1202 C CA . CYS A 1 145 ? 4.165 0.973 -13.896 1.00 87.75 145 CYS A CA 1
ATOM 1203 C C . CYS A 1 145 ? 4.207 2.359 -13.252 1.00 87.75 145 CYS A C 1
ATOM 1205 O O . CYS A 1 145 ? 3.389 3.221 -13.574 1.00 87.75 145 CYS A O 1
ATOM 1207 N N . ILE A 1 146 ? 5.183 2.585 -12.379 1.00 90.62 146 ILE A N 1
ATOM 1208 C CA . ILE A 1 146 ? 5.490 3.888 -11.799 1.00 90.62 146 ILE A CA 1
ATOM 1209 C C . ILE A 1 146 ? 6.689 4.483 -12.539 1.00 90.62 146 ILE A C 1
ATOM 1211 O O . ILE A 1 146 ? 7.699 3.813 -12.766 1.00 90.62 146 ILE A O 1
ATOM 1215 N N . GLY A 1 147 ? 6.562 5.743 -12.939 1.00 89.75 147 GLY A N 1
ATOM 1216 C CA . GLY A 1 147 ? 7.590 6.504 -13.639 1.00 89.75 147 GLY A CA 1
ATOM 1217 C C . GLY A 1 147 ? 7.297 8.000 -13.609 1.00 89.75 147 GLY A C 1
ATOM 1218 O O . GLY A 1 147 ? 6.386 8.452 -12.914 1.00 89.75 147 GLY A O 1
ATOM 1219 N N . ALA A 1 148 ? 8.038 8.781 -14.397 1.00 87.44 148 ALA A N 1
ATOM 1220 C CA . ALA A 1 148 ? 8.046 10.247 -14.327 1.00 87.44 148 ALA A CA 1
ATOM 1221 C C . ALA A 1 148 ? 6.649 10.895 -14.306 1.00 87.44 148 ALA A C 1
ATOM 1223 O O . ALA A 1 148 ? 6.443 11.877 -13.594 1.00 87.44 148 ALA A O 1
ATOM 1224 N N . GLN A 1 149 ? 5.700 10.359 -15.078 1.00 88.56 149 GLN A N 1
ATOM 1225 C CA . GLN A 1 149 ? 4.378 10.965 -15.255 1.00 88.56 149 GLN A CA 1
ATOM 1226 C C . GLN A 1 149 ? 3.418 10.722 -14.082 1.00 88.56 149 GLN A C 1
ATOM 1228 O O . GLN A 1 149 ? 2.523 11.533 -13.859 1.00 88.56 149 GLN A O 1
ATOM 1233 N N . ASN A 1 150 ? 3.593 9.645 -13.307 1.00 92.00 150 ASN A N 1
ATOM 1234 C CA . ASN A 1 150 ? 2.650 9.262 -12.251 1.00 92.00 150 ASN A CA 1
ATOM 1235 C C . ASN A 1 150 ? 3.266 9.144 -10.847 1.00 92.00 150 ASN A C 1
ATOM 1237 O O . ASN A 1 150 ? 2.508 8.982 -9.893 1.00 92.00 150 ASN A O 1
ATOM 1241 N N . THR A 1 151 ? 4.584 9.323 -10.668 1.00 92.75 151 THR A N 1
ATOM 1242 C CA . THR A 1 151 ? 5.235 9.269 -9.341 1.00 92.75 151 THR A CA 1
ATOM 1243 C C . THR A 1 151 ? 4.589 10.208 -8.314 1.00 92.75 151 THR A C 1
ATOM 1245 O O . THR A 1 151 ? 4.418 9.833 -7.158 1.00 92.75 151 THR A O 1
ATOM 1248 N N . ARG A 1 152 ? 4.179 11.422 -8.713 1.00 93.88 152 ARG A N 1
ATOM 1249 C CA . ARG A 1 152 ? 3.535 12.380 -7.789 1.00 93.88 152 ARG A CA 1
ATOM 1250 C C . ARG A 1 152 ? 2.190 11.866 -7.276 1.00 93.88 152 ARG A C 1
ATOM 1252 O O . ARG A 1 152 ? 1.926 11.913 -6.080 1.00 93.88 152 ARG A O 1
ATOM 1259 N N . VAL A 1 153 ? 1.357 11.358 -8.183 1.00 95.50 153 VAL A N 1
ATOM 1260 C CA . VAL A 1 153 ? 0.044 10.791 -7.844 1.00 95.50 153 VAL A CA 1
ATOM 1261 C C . VAL A 1 153 ? 0.211 9.514 -7.023 1.00 95.50 153 VAL A C 1
ATOM 1263 O O . VAL A 1 153 ? -0.539 9.301 -6.078 1.00 95.50 153 VAL A O 1
ATOM 1266 N N . PHE A 1 154 ? 1.230 8.707 -7.322 1.00 95.44 154 PHE A N 1
ATOM 1267 C CA . PHE A 1 154 ? 1.582 7.526 -6.538 1.00 95.44 154 PHE A CA 1
ATOM 1268 C C . PHE A 1 154 ? 1.957 7.868 -5.089 1.00 95.44 154 PHE A C 1
ATOM 1270 O O . PHE A 1 154 ? 1.470 7.217 -4.167 1.00 95.44 154 PHE A O 1
ATOM 1277 N N . LEU A 1 155 ? 2.757 8.917 -4.866 1.00 96.00 155 LEU A N 1
ATOM 1278 C CA . LEU A 1 155 ? 3.072 9.390 -3.513 1.00 96.00 155 LEU A CA 1
ATOM 1279 C C . LEU A 1 155 ? 1.819 9.889 -2.781 1.00 96.00 155 LEU A C 1
ATOM 1281 O O . LEU A 1 155 ? 1.608 9.521 -1.629 1.00 96.00 155 LEU A O 1
ATOM 1285 N N . LEU A 1 156 ? 0.958 10.669 -3.445 1.00 97.25 156 LEU A N 1
ATOM 1286 C CA . LEU A 1 156 ? -0.316 11.121 -2.864 1.00 97.25 156 LEU A CA 1
ATOM 1287 C C . LEU A 1 156 ? -1.231 9.946 -2.502 1.00 97.25 156 LEU A C 1
ATOM 1289 O O . LEU A 1 156 ? -1.807 9.930 -1.415 1.00 97.25 156 LEU A O 1
ATOM 1293 N N . TYR A 1 157 ? -1.313 8.936 -3.371 1.00 97.19 157 TYR A N 1
ATOM 1294 C CA . TYR A 1 157 ? -2.006 7.685 -3.083 1.00 97.19 157 TYR A CA 1
ATOM 1295 C C . TYR A 1 157 ? -1.432 7.025 -1.825 1.00 97.19 157 TYR A C 1
ATOM 1297 O O . TYR A 1 157 ? -2.179 6.733 -0.893 1.00 97.19 157 TYR A O 1
ATOM 1305 N N . LEU A 1 158 ? -0.114 6.865 -1.741 1.00 96.62 158 LEU A N 1
ATOM 1306 C CA . LEU A 1 158 ? 0.5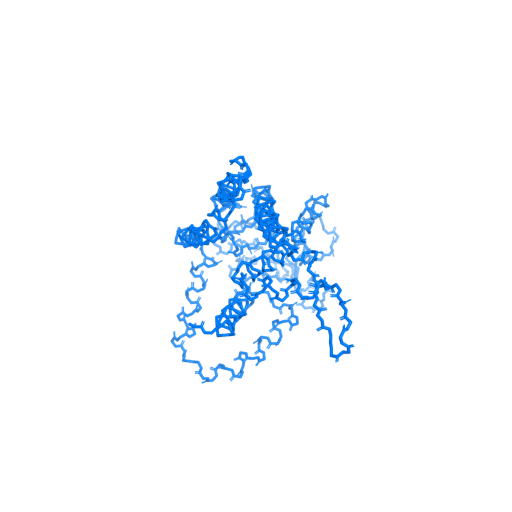33 6.216 -0.606 1.00 96.62 158 LEU A CA 1
ATOM 1307 C C . LEU A 1 158 ? 0.295 6.968 0.714 1.00 96.62 158 LEU A C 1
ATOM 1309 O O . LEU A 1 158 ? -0.092 6.351 1.706 1.00 96.62 158 LEU A O 1
ATOM 1313 N N . PHE A 1 159 ? 0.410 8.298 0.713 1.00 97.69 159 PHE A N 1
ATOM 1314 C CA . PHE A 1 159 ? 0.071 9.118 1.879 1.00 97.69 159 PHE A CA 1
ATOM 1315 C C . PHE A 1 159 ? -1.409 9.029 2.255 1.00 97.69 159 PHE A C 1
ATOM 1317 O O . PHE A 1 159 ? -1.721 8.942 3.440 1.00 97.69 159 PHE A O 1
ATOM 1324 N N . SER A 1 160 ? -2.320 9.006 1.278 1.00 97.75 160 SER A N 1
ATOM 1325 C CA . SER A 1 160 ? -3.757 8.881 1.550 1.00 97.75 160 SER A CA 1
ATOM 1326 C C . SER A 1 160 ? -4.122 7.531 2.177 1.00 97.75 160 SER A C 1
ATOM 1328 O O . SER A 1 160 ? -4.919 7.500 3.112 1.00 97.75 160 SER A O 1
ATOM 1330 N N . VAL A 1 161 ? -3.492 6.429 1.746 1.00 96.25 161 VAL A N 1
ATOM 1331 C CA . VAL A 1 161 ? -3.685 5.107 2.368 1.00 96.25 161 VAL A CA 1
ATOM 1332 C C . VAL A 1 161 ? -3.106 5.093 3.787 1.00 96.25 161 VAL A C 1
ATOM 1334 O O . VAL A 1 161 ? -3.756 4.575 4.692 1.00 96.25 161 VAL A O 1
ATOM 1337 N N . CYS A 1 162 ? -1.928 5.691 4.014 1.00 97.06 162 CYS A N 1
ATOM 1338 C CA . CYS A 1 162 ? -1.353 5.827 5.359 1.00 97.06 162 CYS A CA 1
ATOM 1339 C C . CYS A 1 162 ? -2.259 6.637 6.295 1.00 97.06 162 CYS A C 1
ATOM 1341 O O . CYS A 1 162 ? -2.487 6.219 7.427 1.00 97.06 162 CYS A O 1
ATOM 1343 N N . ALA A 1 163 ? -2.781 7.775 5.828 1.00 97.50 163 ALA A N 1
ATOM 1344 C CA . ALA A 1 163 ? -3.680 8.623 6.604 1.00 97.50 163 ALA A CA 1
ATOM 1345 C C . ALA A 1 163 ? -4.970 7.879 6.967 1.00 97.50 163 ALA A C 1
ATOM 1347 O O . ALA A 1 163 ? -5.364 7.876 8.126 1.00 97.50 163 ALA A O 1
ATOM 1348 N N . MET A 1 164 ? -5.574 7.184 5.999 1.00 96.62 164 MET A N 1
ATOM 1349 C CA . MET A 1 164 ? -6.767 6.362 6.206 1.00 96.62 164 MET A CA 1
ATOM 1350 C C . MET A 1 164 ? -6.527 5.235 7.223 1.00 96.62 164 MET A C 1
ATOM 1352 O O . MET A 1 164 ? -7.327 5.047 8.134 1.00 96.62 164 MET A O 1
ATOM 1356 N N . ALA A 1 165 ? -5.411 4.506 7.111 1.00 95.88 165 ALA A N 1
ATOM 1357 C CA . ALA A 1 165 ? -5.060 3.449 8.062 1.00 95.88 165 ALA A CA 1
ATOM 1358 C C . ALA A 1 165 ? -4.800 4.002 9.475 1.00 95.88 165 ALA A C 1
ATOM 1360 O O . ALA A 1 165 ? -5.235 3.405 10.459 1.00 95.88 165 ALA A O 1
ATOM 1361 N N . GLY A 1 166 ? -4.121 5.148 9.573 1.00 96.81 166 GLY A N 1
ATOM 1362 C CA . GLY A 1 166 ? -3.882 5.837 10.840 1.00 96.81 166 GLY A CA 1
ATOM 1363 C C . GLY A 1 166 ? -5.180 6.301 11.502 1.00 96.81 166 GLY A C 1
ATOM 1364 O O . GLY A 1 166 ? -5.379 6.042 12.683 1.00 96.81 166 GLY A O 1
ATOM 1365 N N . ASP A 1 167 ? -6.084 6.914 10.739 1.00 96.19 167 ASP A N 1
ATOM 1366 C CA . ASP A 1 167 ? -7.393 7.373 11.219 1.00 96.19 167 ASP A CA 1
ATOM 1367 C C . ASP A 1 167 ? -8.258 6.210 11.733 1.00 96.19 167 ASP A C 1
ATOM 1369 O O . ASP A 1 167 ? -8.755 6.258 12.857 1.00 96.19 167 ASP A O 1
ATOM 1373 N N . ILE A 1 168 ? -8.334 5.103 10.982 1.00 94.56 168 ILE A N 1
ATOM 1374 C CA . ILE A 1 168 ? -9.029 3.880 11.420 1.00 94.56 168 ILE A CA 1
ATOM 1375 C C . ILE A 1 168 ? -8.426 3.332 12.721 1.00 94.56 168 ILE A C 1
ATOM 1377 O O . ILE A 1 168 ? -9.170 2.955 13.632 1.00 94.56 168 ILE A O 1
ATOM 1381 N N . ALA A 1 169 ? -7.094 3.281 12.832 1.00 95.88 169 ALA A N 1
ATOM 1382 C CA . ALA A 1 169 ? -6.423 2.802 14.039 1.00 95.88 169 ALA A CA 1
ATOM 1383 C C . ALA A 1 169 ? -6.691 3.710 15.246 1.00 95.88 169 ALA A C 1
ATOM 1385 O O . ALA A 1 169 ? -6.955 3.207 16.338 1.00 95.88 169 ALA A O 1
ATOM 1386 N N . LEU A 1 170 ? -6.662 5.031 15.050 1.00 95.56 170 LEU A N 1
ATOM 1387 C CA . LEU A 1 170 ? -6.948 6.013 16.094 1.00 95.56 170 LEU A CA 1
ATOM 1388 C C . LEU A 1 170 ? -8.400 5.917 16.563 1.00 95.56 170 LEU A C 1
ATOM 1390 O O . LEU A 1 170 ? -8.624 5.790 17.763 1.00 95.56 170 LEU A O 1
ATOM 1394 N N . LEU A 1 171 ? -9.370 5.898 15.643 1.00 94.62 171 LEU A N 1
ATOM 1395 C CA . LEU A 1 171 ? -10.789 5.791 15.990 1.00 94.62 171 LEU A CA 1
ATOM 1396 C C . LEU A 1 171 ? -11.093 4.475 16.717 1.00 94.62 171 LEU A C 1
ATOM 1398 O O . LEU A 1 171 ? -11.784 4.464 17.731 1.00 94.62 171 LEU A O 1
ATOM 1402 N N . THR A 1 172 ? -10.542 3.362 16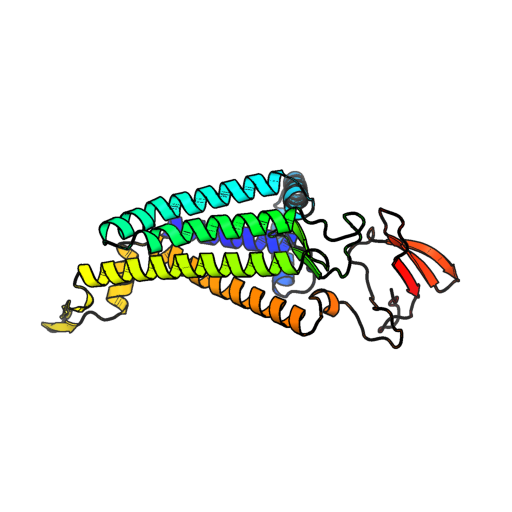.231 1.00 93.81 172 THR A N 1
ATOM 1403 C CA . THR A 1 172 ? -10.738 2.047 16.861 1.00 93.81 172 THR A CA 1
ATOM 1404 C C . THR A 1 172 ? -10.049 1.970 18.228 1.00 93.81 172 THR A C 1
ATOM 1406 O O . THR A 1 172 ? -10.591 1.391 19.169 1.00 93.81 172 THR A O 1
ATOM 1409 N N . GLY A 1 173 ? -8.859 2.560 18.369 1.00 94.38 173 GLY A N 1
ATOM 1410 C CA . GLY A 1 173 ? -8.145 2.639 19.643 1.00 94.38 173 GLY A CA 1
ATOM 1411 C C . GLY A 1 173 ? -8.884 3.490 20.676 1.00 94.38 173 GLY A C 1
ATOM 1412 O O . GLY A 1 173 ? -9.026 3.065 21.822 1.00 94.38 173 GLY A O 1
ATOM 1413 N N . ASP A 1 174 ? -9.407 4.644 20.259 1.00 92.94 174 ASP A N 1
ATOM 1414 C CA . ASP A 1 174 ? -10.249 5.519 21.080 1.00 92.94 174 ASP A CA 1
ATOM 1415 C C . ASP A 1 174 ? -11.529 4.801 21.530 1.00 92.94 174 ASP A C 1
ATOM 1417 O O . ASP A 1 174 ? -11.863 4.795 22.716 1.00 92.94 174 ASP A O 1
ATOM 1421 N N . MET A 1 175 ? -12.176 4.078 20.612 1.00 92.12 175 MET A N 1
ATOM 1422 C CA . MET A 1 175 ? -13.344 3.248 20.900 1.00 92.12 175 MET A CA 1
ATOM 1423 C C . MET A 1 175 ? -13.057 2.207 21.998 1.00 92.12 175 MET A C 1
ATOM 1425 O O . MET A 1 175 ? -13.815 2.089 22.964 1.00 92.12 175 MET A O 1
ATOM 1429 N N . LEU A 1 176 ? -11.950 1.463 21.884 1.00 93.38 176 LEU A N 1
ATOM 1430 C CA . LEU A 1 176 ? -11.554 0.470 22.891 1.00 93.38 176 LEU A CA 1
ATOM 1431 C C . LEU A 1 176 ? -11.189 1.126 24.227 1.00 93.38 176 LEU A C 1
ATOM 1433 O O . LEU A 1 176 ? -11.556 0.604 25.280 1.00 93.38 176 LEU A O 1
ATOM 1437 N N . LEU A 1 177 ? -10.508 2.274 24.207 1.00 92.25 177 LEU A N 1
ATOM 1438 C CA . LEU A 1 177 ? -10.187 3.026 25.419 1.00 92.25 177 LEU A CA 1
ATOM 1439 C C . LEU A 1 177 ? -11.463 3.472 26.142 1.00 92.25 177 LEU A C 1
ATOM 1441 O O . LEU A 1 177 ? -11.590 3.263 27.350 1.00 92.25 177 LEU A O 1
ATOM 1445 N N . HIS A 1 178 ? -12.434 4.018 25.412 1.00 90.94 178 HIS A N 1
ATOM 1446 C CA . HIS A 1 178 ? -13.734 4.391 25.961 1.00 90.94 178 HIS A CA 1
ATOM 1447 C C . HIS A 1 178 ? -14.499 3.189 26.531 1.00 90.94 178 HIS A C 1
ATOM 1449 O O . HIS A 1 178 ? -15.096 3.309 27.606 1.00 90.94 178 HIS A O 1
ATOM 1455 N N . ALA A 1 179 ? -14.427 2.019 25.889 1.00 90.44 179 ALA A N 1
ATOM 1456 C CA . ALA A 1 179 ? -15.000 0.784 26.424 1.00 90.44 179 ALA A CA 1
ATOM 1457 C C . ALA A 1 179 ? -14.349 0.376 27.764 1.00 90.44 179 ALA A C 1
ATOM 1459 O O . ALA A 1 179 ? -15.054 0.079 28.734 1.00 90.44 179 ALA A O 1
ATOM 1460 N N . VAL A 1 180 ? -13.014 0.444 27.873 1.00 91.25 180 VAL A N 1
ATOM 1461 C CA . VAL A 1 180 ? -12.296 0.194 29.141 1.00 91.25 180 VAL A CA 1
ATOM 1462 C C . VAL A 1 180 ? -12.703 1.203 30.216 1.00 91.25 180 VAL A C 1
ATOM 1464 O O . VAL A 1 180 ? -12.962 0.819 31.356 1.00 91.25 180 VAL A O 1
ATOM 1467 N N . LEU A 1 181 ? -12.806 2.485 29.869 1.00 90.25 181 LEU A N 1
ATOM 1468 C CA . LEU A 1 181 ? -13.185 3.533 30.817 1.00 90.25 181 LEU A CA 1
ATOM 1469 C C . LEU A 1 181 ? -14.618 3.349 31.339 1.00 90.25 181 LEU A C 1
ATOM 1471 O O . LEU A 1 181 ? -14.834 3.442 32.548 1.00 90.25 181 LEU A O 1
ATOM 1475 N N . ARG A 1 182 ? -15.585 3.039 30.461 1.00 87.94 182 ARG A N 1
ATOM 1476 C CA . ARG A 1 182 ? -16.993 2.810 30.847 1.00 87.94 182 ARG A CA 1
ATOM 1477 C C . ARG A 1 182 ? -17.191 1.527 31.652 1.00 87.94 182 ARG A C 1
ATOM 1479 O O . ARG A 1 182 ? -18.028 1.504 32.547 1.00 87.94 182 ARG A O 1
ATOM 1486 N N . SER A 1 183 ? -16.411 0.485 31.376 1.00 87.25 183 SER A N 1
ATOM 1487 C CA . SER A 1 183 ? -16.466 -0.777 32.130 1.00 87.25 183 SER A CA 1
ATOM 1488 C C . SER A 1 183 ? -15.920 -0.670 33.562 1.00 87.25 183 SER A C 1
ATOM 1490 O O . SER A 1 183 ? -16.051 -1.608 34.344 1.00 87.25 183 SER A O 1
ATOM 1492 N N . GLY A 1 184 ? -15.289 0.456 33.923 1.00 86.69 184 GLY A N 1
ATOM 1493 C CA . GLY A 1 184 ? -14.694 0.652 35.245 1.00 86.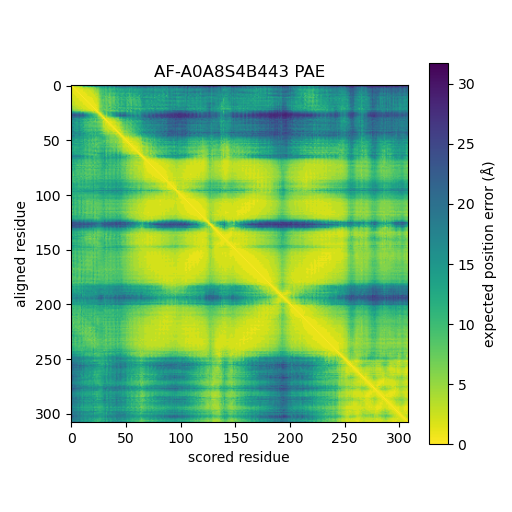69 184 GLY A CA 1
ATOM 1494 C C . GLY A 1 184 ? -13.460 -0.216 35.499 1.00 86.69 184 GLY A C 1
ATOM 1495 O O . GLY A 1 184 ? -12.943 -0.206 36.617 1.00 86.69 184 GLY A O 1
ATOM 1496 N N . LEU A 1 185 ? -12.949 -0.919 34.476 1.00 85.62 185 LEU A N 1
ATOM 1497 C CA . LEU A 1 185 ? -11.829 -1.849 34.617 1.00 85.62 185 LEU A CA 1
ATOM 1498 C C . LEU A 1 185 ? -10.566 -1.175 35.164 1.00 85.62 185 LEU A C 1
ATOM 1500 O O . LEU A 1 185 ? -9.839 -1.807 35.908 1.00 85.62 185 LEU A O 1
ATOM 1504 N N . LEU A 1 186 ? -10.315 0.110 34.878 1.00 84.12 186 LEU A N 1
ATOM 1505 C CA . LEU A 1 186 ? -9.140 0.815 35.425 1.00 84.12 186 LEU A CA 1
ATOM 1506 C C . LEU A 1 186 ? -9.148 0.957 36.954 1.00 84.12 186 LEU A C 1
ATOM 1508 O O . LEU A 1 186 ? -8.107 1.236 37.544 1.00 84.12 186 LEU A O 1
ATOM 1512 N N . ARG A 1 187 ? -10.316 0.827 37.591 1.00 84.88 187 ARG A N 1
ATOM 1513 C CA . ARG A 1 187 ? -10.489 0.936 39.047 1.00 84.88 187 ARG A CA 1
ATOM 1514 C C . ARG A 1 187 ? -10.862 -0.399 39.689 1.00 84.88 187 ARG A C 1
ATOM 1516 O O . ARG A 1 187 ? -11.133 -0.429 40.886 1.00 84.88 187 ARG A O 1
ATOM 1523 N N . ALA A 1 188 ? -10.919 -1.474 38.908 1.00 85.31 188 ALA A N 1
ATOM 1524 C CA . ALA A 1 188 ? -11.267 -2.788 39.412 1.00 85.31 188 ALA A CA 1
ATOM 1525 C C . ALA A 1 188 ? -10.110 -3.381 40.233 1.00 85.31 188 ALA A C 1
ATOM 1527 O O . ALA A 1 188 ? -8.928 -3.133 39.979 1.00 85.31 188 ALA A O 1
ATOM 1528 N N . SER A 1 189 ? -10.461 -4.189 41.228 1.00 87.12 189 SER A N 1
ATOM 1529 C CA . SER A 1 189 ? -9.524 -4.999 41.998 1.00 87.12 189 SER A CA 1
ATOM 1530 C C . SER A 1 189 ? -10.018 -6.440 42.051 1.00 87.12 189 SER A C 1
ATOM 1532 O O . SER A 1 189 ? -11.220 -6.704 41.972 1.00 87.12 189 SER A O 1
ATOM 1534 N N . TYR A 1 190 ? -9.082 -7.378 42.147 1.00 84.62 190 TYR A N 1
ATOM 1535 C CA . TYR A 1 190 ? -9.371 -8.791 42.372 1.00 84.62 190 TYR A CA 1
ATOM 1536 C C . TYR A 1 190 ? -8.724 -9.242 43.681 1.00 84.62 190 TYR A C 1
ATOM 1538 O O . TYR A 1 190 ? -7.795 -8.606 44.178 1.00 84.62 190 TYR A O 1
ATOM 1546 N N . ILE A 1 191 ? -9.256 -10.315 44.257 1.00 87.75 191 ILE A N 1
ATOM 1547 C CA . ILE A 1 191 ? -8.725 -10.918 45.479 1.00 87.75 191 ILE A CA 1
ATOM 1548 C C . ILE A 1 191 ? -7.805 -12.061 45.055 1.00 87.75 191 ILE A C 1
ATOM 1550 O O . ILE A 1 191 ? -8.232 -12.933 44.296 1.00 87.75 191 ILE A O 1
ATOM 1554 N N . ASP A 1 192 ? -6.548 -12.027 45.492 1.00 87.69 192 ASP A N 1
ATOM 1555 C CA . ASP A 1 192 ? -5.588 -13.095 45.214 1.00 87.69 192 ASP A CA 1
ATOM 1556 C C . ASP A 1 192 ? -5.783 -14.317 46.134 1.00 87.69 192 ASP A C 1
ATOM 1558 O O . ASP A 1 192 ? -6.631 -14.334 47.028 1.00 87.69 192 ASP A O 1
ATOM 1562 N N . GLU A 1 193 ? -4.991 -15.367 45.911 1.00 88.94 193 GLU A N 1
ATOM 1563 C CA . GLU A 1 193 ? -5.040 -16.612 46.695 1.00 88.94 193 GLU A CA 1
ATOM 1564 C C . GLU A 1 193 ? -4.732 -16.402 48.191 1.00 88.94 193 GLU A C 1
ATOM 1566 O O . GLU A 1 193 ? -5.084 -17.238 49.022 1.00 88.94 193 GLU A O 1
ATOM 1571 N N . TYR A 1 194 ? -4.117 -15.270 48.545 1.00 90.88 194 TYR A N 1
ATOM 1572 C CA . TYR A 1 194 ? -3.7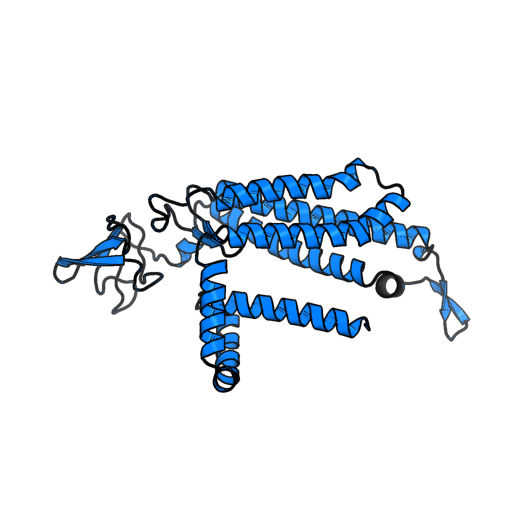80 -14.878 49.913 1.00 90.88 194 TYR A CA 1
ATOM 1573 C C . TYR A 1 194 ? -4.808 -13.907 50.518 1.00 90.88 194 TYR A C 1
ATOM 1575 O O . TYR A 1 194 ? -4.598 -13.384 51.618 1.00 90.88 194 TYR A O 1
ATOM 1583 N N . GLY A 1 195 ? -5.919 -13.649 49.820 1.00 89.19 195 GLY A N 1
ATOM 1584 C CA . GLY A 1 195 ? -6.981 -12.752 50.268 1.00 89.19 195 GLY A CA 1
ATOM 1585 C C . GLY A 1 195 ? -6.654 -11.261 50.132 1.00 89.19 195 GLY A C 1
ATOM 1586 O O . GLY A 1 195 ? -7.406 -10.434 50.651 1.00 89.19 195 GLY A O 1
ATOM 1587 N N . GLN A 1 196 ? -5.553 -10.892 49.471 1.00 88.25 196 GLN A N 1
ATOM 1588 C CA . GLN A 1 196 ? -5.156 -9.495 49.293 1.00 88.25 196 GLN A CA 1
ATOM 1589 C C . GLN A 1 196 ? -5.852 -8.887 48.074 1.00 88.25 196 GLN A C 1
ATOM 1591 O O . GLN A 1 196 ? -6.003 -9.530 47.034 1.00 88.25 196 GLN A O 1
ATOM 1596 N N . GLN A 1 197 ? -6.264 -7.622 48.189 1.00 87.31 197 GLN A N 1
ATOM 1597 C CA . GLN A 1 197 ? -6.798 -6.875 47.052 1.00 87.31 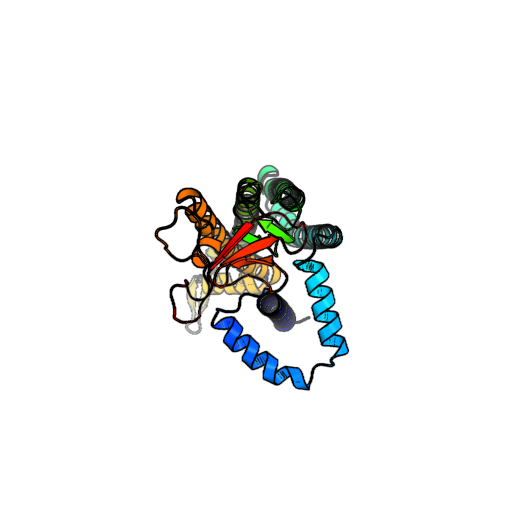197 GLN A CA 1
ATOM 1598 C C . GLN A 1 197 ? -5.656 -6.392 46.164 1.00 87.31 197 GLN A C 1
ATOM 1600 O O . GLN A 1 197 ? -4.860 -5.545 46.569 1.00 87.31 197 GLN A O 1
ATOM 1605 N N . GLN A 1 198 ? -5.618 -6.894 44.935 1.00 84.00 198 GLN A N 1
ATOM 1606 C CA . GLN A 1 198 ? -4.676 -6.462 43.913 1.00 84.00 198 GLN A CA 1
ATOM 1607 C C . GLN A 1 198 ? -5.407 -5.629 42.852 1.00 84.00 198 GLN A C 1
ATOM 1609 O O . GLN A 1 198 ? -6.488 -6.024 42.398 1.00 84.00 198 GLN A O 1
ATOM 1614 N N . PRO A 1 199 ? -4.854 -4.479 42.429 1.00 86.44 199 PRO A N 1
ATOM 1615 C CA . PRO A 1 199 ? -5.422 -3.717 41.326 1.00 86.44 199 PRO A CA 1
ATOM 1616 C C . PRO A 1 199 ? -5.309 -4.511 40.021 1.00 86.44 199 PRO A C 1
ATOM 1618 O O . PRO A 1 199 ? -4.338 -5.240 39.790 1.00 86.44 199 PRO A O 1
ATOM 1621 N N . THR A 1 200 ? -6.284 -4.355 39.129 1.00 85.25 200 THR A N 1
ATOM 1622 C CA . THR A 1 200 ? -6.209 -4.962 37.797 1.00 85.25 200 THR A CA 1
ATOM 1623 C C . THR A 1 200 ? -5.073 -4.341 36.988 1.00 85.25 200 THR A C 1
ATOM 1625 O O . THR A 1 200 ? -5.108 -3.162 36.636 1.00 85.25 200 THR A O 1
ATOM 1628 N N . GLY A 1 201 ? -4.059 -5.148 36.674 1.00 85.94 201 GLY A N 1
ATOM 1629 C CA . GLY A 1 201 ? -2.941 -4.729 35.834 1.00 85.94 201 GLY A CA 1
ATOM 1630 C C . GLY A 1 201 ? -3.299 -4.633 34.340 1.00 85.94 201 GLY A C 1
ATOM 1631 O O . GLY A 1 201 ? -4.330 -5.157 33.906 1.00 85.94 201 GLY A O 1
ATOM 1632 N N . PRO A 1 202 ? -2.415 -4.045 33.509 1.00 86.31 202 PRO A N 1
ATOM 1633 C CA . PRO A 1 202 ? -2.641 -3.880 32.069 1.00 86.31 202 PRO A CA 1
ATOM 1634 C C . PRO A 1 202 ? -2.915 -5.189 31.315 1.00 86.31 202 PRO A C 1
ATOM 1636 O O . PRO A 1 202 ? -3.713 -5.208 30.383 1.00 86.31 202 PRO A O 1
ATOM 1639 N N . LEU A 1 203 ? -2.298 -6.300 31.734 1.00 86.75 203 LEU A N 1
ATOM 1640 C CA . LEU A 1 203 ? -2.504 -7.615 31.117 1.00 86.75 203 LEU A CA 1
ATOM 1641 C C . LEU A 1 203 ? -3.950 -8.106 31.248 1.00 86.75 203 LEU A C 1
ATOM 1643 O O . LEU A 1 203 ? -4.486 -8.669 30.298 1.00 86.75 203 LEU A O 1
ATOM 1647 N N . PHE A 1 204 ? -4.596 -7.845 32.387 1.00 87.06 204 PHE A N 1
ATOM 1648 C CA . PHE A 1 204 ? -5.995 -8.212 32.597 1.00 87.06 204 PHE A CA 1
ATOM 1649 C C . PHE A 1 204 ? -6.921 -7.410 31.679 1.00 87.06 204 PHE A C 1
ATOM 1651 O O . PHE A 1 204 ? -7.850 -7.963 31.100 1.00 87.06 204 PHE A O 1
ATOM 1658 N N . ILE A 1 205 ? -6.630 -6.120 31.483 1.00 89.12 205 ILE A N 1
ATOM 1659 C CA . ILE A 1 205 ? -7.377 -5.256 30.559 1.00 89.12 205 ILE A CA 1
ATOM 1660 C C . ILE A 1 205 ? -7.226 -5.760 29.123 1.00 89.12 205 ILE A C 1
ATOM 1662 O O . ILE A 1 205 ? -8.221 -5.892 28.417 1.00 89.12 205 ILE A O 1
ATOM 1666 N N . VAL A 1 206 ? -6.000 -6.084 28.699 1.00 87.06 206 VAL A N 1
ATOM 1667 C CA . VAL A 1 206 ? -5.743 -6.637 27.360 1.00 87.06 206 VAL A CA 1
ATOM 1668 C C . VAL A 1 206 ? -6.482 -7.961 27.173 1.00 87.06 206 VAL A C 1
ATOM 1670 O O . VAL A 1 206 ? -7.150 -8.139 26.158 1.00 87.06 206 VAL A O 1
ATOM 1673 N N . GLN A 1 207 ? -6.425 -8.862 28.155 1.00 88.31 207 GLN A N 1
ATOM 1674 C CA . GLN A 1 207 ? -7.158 -10.127 28.118 1.00 88.31 207 GLN A CA 1
ATOM 1675 C C . GLN A 1 207 ? -8.674 -9.903 28.050 1.00 88.31 207 GLN A C 1
ATOM 1677 O O . GLN A 1 207 ? -9.347 -10.536 27.242 1.00 88.31 207 GLN A O 1
ATOM 1682 N N . HIS A 1 208 ? -9.212 -8.987 28.857 1.00 88.19 208 HIS A N 1
ATOM 1683 C CA . HIS A 1 208 ? -10.630 -8.646 28.843 1.00 88.19 208 HIS A CA 1
ATOM 1684 C C . HIS A 1 208 ? -11.056 -8.092 27.480 1.00 88.19 208 HIS A C 1
ATOM 1686 O O . HIS A 1 208 ? -12.005 -8.595 26.890 1.00 88.19 208 HIS A O 1
ATOM 1692 N N . LEU A 1 209 ? -10.327 -7.116 26.931 1.00 90.25 209 LEU A N 1
ATOM 1693 C CA . LEU A 1 209 ? -10.601 -6.566 25.602 1.00 90.25 209 LEU A CA 1
ATOM 1694 C C . LEU A 1 209 ? -10.537 -7.633 24.510 1.00 90.25 209 LEU A C 1
ATOM 1696 O O . LEU A 1 209 ? -11.368 -7.639 23.609 1.00 90.25 209 LEU A O 1
ATOM 1700 N N . PHE A 1 210 ? -9.576 -8.546 24.600 1.00 88.69 210 PHE A N 1
ATOM 1701 C CA . PHE A 1 210 ? -9.411 -9.626 23.639 1.00 88.69 210 PHE A CA 1
ATOM 1702 C C . PHE A 1 210 ? -10.561 -10.638 23.684 1.00 88.69 210 PHE A C 1
ATOM 1704 O O . PHE A 1 210 ? -10.993 -11.123 22.642 1.00 88.69 210 PHE A O 1
ATOM 1711 N N . LEU A 1 211 ? -11.074 -10.950 24.876 1.00 88.38 211 LEU A N 1
ATOM 1712 C CA . LEU A 1 211 ? -12.203 -11.866 25.044 1.00 88.38 211 LEU A CA 1
ATOM 1713 C C . LEU A 1 211 ? -13.544 -11.204 24.701 1.00 88.38 211 LEU A C 1
ATOM 1715 O O . LEU A 1 211 ? -14.414 -11.860 24.132 1.00 88.38 211 LEU A O 1
ATOM 1719 N N . THR A 1 212 ? -13.702 -9.915 25.004 1.00 89.31 212 THR A N 1
ATOM 1720 C CA . THR A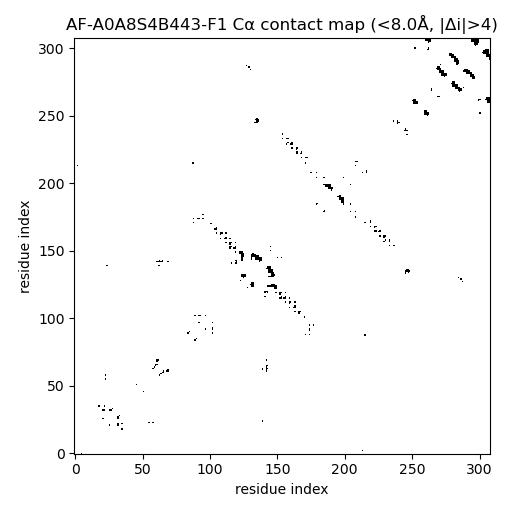 1 212 ? -14.939 -9.161 24.752 1.00 89.31 212 THR A CA 1
ATOM 1721 C C . THR A 1 212 ? -15.049 -8.710 23.293 1.00 89.31 212 THR A C 1
ATOM 1723 O O . THR A 1 212 ? -16.107 -8.843 22.682 1.00 89.31 212 THR A O 1
ATOM 1726 N N . PHE A 1 213 ? -13.955 -8.216 22.704 1.00 90.44 213 PHE A N 1
ATOM 1727 C CA . PHE A 1 213 ? -13.910 -7.645 21.353 1.00 90.44 213 PHE A CA 1
ATOM 1728 C C . PHE A 1 213 ? -12.805 -8.273 20.483 1.00 90.44 213 PHE A C 1
ATOM 1730 O O . PHE A 1 213 ? -11.984 -7.545 19.915 1.00 90.44 213 PHE A O 1
ATOM 1737 N N . PRO A 1 214 ? -12.762 -9.611 20.318 1.00 87.44 214 PRO A N 1
ATOM 1738 C CA . PRO A 1 214 ? -11.662 -10.281 19.626 1.00 87.44 214 PRO A CA 1
ATOM 1739 C C . PRO A 1 214 ? -11.453 -9.714 18.220 1.00 87.44 214 PRO A C 1
ATOM 1741 O O . PRO A 1 214 ? -10.353 -9.287 17.880 1.00 87.44 214 PRO A O 1
ATOM 1744 N N . ARG A 1 215 ? -12.520 -9.625 17.414 1.00 86.06 215 ARG A N 1
ATOM 1745 C CA . ARG A 1 215 ? -12.438 -9.150 16.021 1.00 86.06 215 ARG A CA 1
ATOM 1746 C C . ARG A 1 215 ? -11.857 -7.737 15.917 1.00 86.06 215 ARG A C 1
ATOM 1748 O O . ARG A 1 215 ? -10.980 -7.510 15.090 1.00 86.06 215 ARG A O 1
ATOM 1755 N N . ILE A 1 216 ? -12.288 -6.824 16.787 1.00 90.25 216 ILE A N 1
ATOM 1756 C CA . ILE A 1 216 ? -11.844 -5.425 16.781 1.00 90.25 216 ILE A CA 1
ATOM 1757 C C . ILE A 1 216 ? -10.376 -5.316 17.205 1.00 90.25 216 ILE A C 1
ATOM 1759 O O . ILE A 1 216 ? -9.604 -4.614 16.556 1.00 90.25 216 ILE A O 1
ATOM 1763 N N . VAL A 1 217 ? -9.962 -6.054 18.240 1.00 91.25 217 VAL A N 1
ATOM 1764 C CA . VAL A 1 217 ? -8.560 -6.086 18.689 1.00 91.25 217 VAL A CA 1
ATOM 1765 C C . VAL A 1 217 ? -7.643 -6.645 17.594 1.00 91.25 217 VAL A C 1
ATOM 1767 O O . VAL A 1 217 ? -6.579 -6.078 17.338 1.00 91.25 217 VAL A O 1
ATOM 1770 N N . PHE A 1 218 ? -8.063 -7.702 16.889 1.00 87.88 218 PHE A N 1
ATOM 1771 C CA . PHE A 1 218 ? -7.309 -8.239 15.750 1.00 87.88 218 PHE A CA 1
ATOM 1772 C C . PHE A 1 218 ? -7.219 -7.271 14.585 1.00 87.88 218 PHE A C 1
ATOM 1774 O O . PHE A 1 218 ? -6.136 -7.084 14.027 1.00 87.88 218 PHE A O 1
ATOM 1781 N N . MET A 1 219 ? -8.343 -6.653 14.229 1.00 87.75 219 MET A N 1
ATOM 1782 C CA . MET A 1 219 ? -8.389 -5.653 13.175 1.00 87.75 219 MET A CA 1
ATOM 1783 C C . MET A 1 219 ? -7.452 -4.488 13.505 1.00 87.75 219 MET A C 1
ATOM 1785 O O . MET A 1 219 ? -6.630 -4.127 12.668 1.00 87.75 219 MET A O 1
ATOM 1789 N N . LEU A 1 220 ? -7.501 -3.958 14.732 1.00 92.75 220 LEU A N 1
ATOM 1790 C CA . LEU A 1 220 ? -6.623 -2.877 15.177 1.00 92.75 220 LEU A CA 1
ATOM 1791 C C . LEU A 1 220 ? -5.146 -3.276 15.086 1.00 92.75 220 LEU A C 1
ATOM 1793 O O . LEU A 1 220 ? -4.351 -2.545 14.498 1.00 92.75 220 LEU A O 1
ATOM 1797 N N . GLY A 1 221 ? -4.779 -4.450 15.607 1.00 90.31 221 GLY A N 1
ATOM 1798 C CA . GLY A 1 221 ? -3.404 -4.949 15.524 1.00 90.31 221 GLY A CA 1
ATOM 1799 C C . GLY A 1 221 ? -2.914 -5.088 14.079 1.00 90.31 221 GLY A C 1
ATOM 1800 O O . GLY A 1 221 ? -1.800 -4.671 13.754 1.00 90.31 221 GLY A O 1
ATOM 1801 N N . PHE A 1 222 ? -3.761 -5.611 13.189 1.00 88.50 222 PHE A N 1
ATOM 1802 C CA . PHE A 1 222 ? -3.446 -5.737 11.767 1.00 88.50 222 PHE A CA 1
ATOM 1803 C C . PHE A 1 222 ? -3.304 -4.372 11.080 1.00 88.50 222 PHE A C 1
ATOM 1805 O O . PHE A 1 222 ? -2.332 -4.154 10.358 1.00 88.50 222 PHE A O 1
ATOM 1812 N N . VAL A 1 223 ? -4.219 -3.432 11.330 1.00 91.50 223 VAL A N 1
ATOM 1813 C CA . VAL A 1 223 ? -4.168 -2.080 10.751 1.00 91.50 223 VAL A CA 1
ATOM 1814 C C . VAL A 1 223 ? -2.929 -1.323 11.232 1.00 91.50 223 VAL A C 1
ATOM 1816 O O . VAL A 1 223 ? -2.263 -0.697 10.412 1.00 91.50 223 VAL A O 1
ATOM 1819 N N . ILE A 1 224 ? -2.554 -1.433 12.512 1.00 94.44 224 ILE A N 1
ATOM 1820 C CA . ILE A 1 224 ? -1.317 -0.838 13.048 1.00 94.44 224 ILE A CA 1
ATOM 1821 C C . ILE A 1 224 ? -0.086 -1.417 12.340 1.00 94.44 224 ILE A C 1
ATOM 1823 O O . ILE A 1 224 ? 0.796 -0.671 11.911 1.00 94.44 224 ILE A O 1
ATOM 1827 N N . PHE A 1 225 ? -0.027 -2.740 12.178 1.00 91.56 225 PHE A N 1
ATOM 1828 C CA . PHE A 1 225 ? 1.073 -3.389 11.465 1.00 91.56 225 PHE A CA 1
ATOM 1829 C C . PHE A 1 225 ? 1.178 -2.902 10.011 1.00 91.56 225 PHE A C 1
ATOM 1831 O O . PHE A 1 225 ? 2.257 -2.514 9.557 1.00 91.56 225 PHE A O 1
ATOM 1838 N N . ILE A 1 226 ? 0.051 -2.860 9.294 1.00 89.94 226 ILE A N 1
ATOM 1839 C CA . ILE A 1 226 ? -0.013 -2.361 7.916 1.00 89.94 226 ILE A CA 1
ATOM 1840 C C . ILE A 1 226 ? 0.363 -0.876 7.839 1.00 89.94 226 ILE A C 1
ATOM 1842 O O . ILE A 1 226 ? 1.101 -0.493 6.933 1.00 89.94 226 ILE A O 1
ATOM 1846 N N . PHE A 1 227 ? -0.068 -0.051 8.796 1.00 95.25 227 PHE A N 1
ATOM 1847 C CA . PHE A 1 227 ? 0.289 1.366 8.864 1.00 95.25 227 PHE A CA 1
ATOM 1848 C C . PHE A 1 227 ? 1.806 1.560 8.909 1.00 95.25 227 PHE A C 1
ATOM 1850 O O . PHE A 1 227 ? 2.338 2.327 8.109 1.00 95.25 227 PHE A O 1
ATOM 1857 N N . PHE A 1 228 ? 2.523 0.836 9.773 1.00 94.19 228 PHE A N 1
ATOM 1858 C CA . PHE A 1 228 ? 3.981 0.961 9.852 1.00 94.19 228 PHE A CA 1
ATOM 1859 C C . PHE A 1 228 ? 4.686 0.500 8.572 1.00 94.19 228 PHE A C 1
ATOM 1861 O O . PHE A 1 228 ? 5.633 1.155 8.132 1.00 94.19 228 PHE A O 1
ATOM 1868 N N . LEU A 1 229 ? 4.214 -0.579 7.937 1.00 91.69 229 LEU A N 1
ATOM 1869 C CA . LEU A 1 229 ? 4.754 -1.027 6.649 1.00 91.69 229 LEU A CA 1
ATOM 1870 C C . LEU A 1 229 ? 4.549 0.018 5.546 1.00 91.69 229 LEU A C 1
ATOM 1872 O O . LEU A 1 229 ? 5.483 0.334 4.805 1.00 91.69 229 LEU A O 1
ATOM 1876 N N . LEU A 1 230 ? 3.340 0.575 5.449 1.00 92.69 230 LEU A N 1
ATOM 1877 C CA . LEU A 1 230 ? 3.011 1.602 4.464 1.00 92.69 230 LEU A CA 1
ATOM 1878 C C . LEU A 1 230 ? 3.769 2.902 4.732 1.00 92.69 230 LEU A C 1
ATOM 1880 O O . LEU A 1 230 ? 4.296 3.491 3.792 1.00 92.69 230 LEU A O 1
ATOM 1884 N N . ALA A 1 231 ? 3.890 3.319 5.993 1.00 93.94 231 ALA A N 1
ATOM 1885 C CA . ALA A 1 231 ? 4.647 4.502 6.383 1.00 93.94 231 ALA A CA 1
ATOM 1886 C C . ALA A 1 231 ? 6.133 4.352 6.033 1.00 93.94 231 ALA A C 1
ATOM 1888 O O . ALA A 1 231 ? 6.713 5.257 5.437 1.00 93.94 231 ALA A O 1
ATOM 1889 N N . ALA A 1 232 ? 6.742 3.196 6.314 1.00 93.62 232 ALA A N 1
ATOM 1890 C CA . ALA A 1 232 ? 8.122 2.917 5.921 1.00 93.62 232 ALA A CA 1
ATOM 1891 C C . ALA A 1 232 ? 8.302 2.967 4.394 1.00 93.62 232 ALA A C 1
ATOM 1893 O O . ALA A 1 232 ? 9.251 3.576 3.898 1.00 93.62 232 ALA A O 1
ATOM 1894 N N . TYR A 1 233 ? 7.366 2.385 3.640 1.00 93.12 233 TYR A N 1
ATOM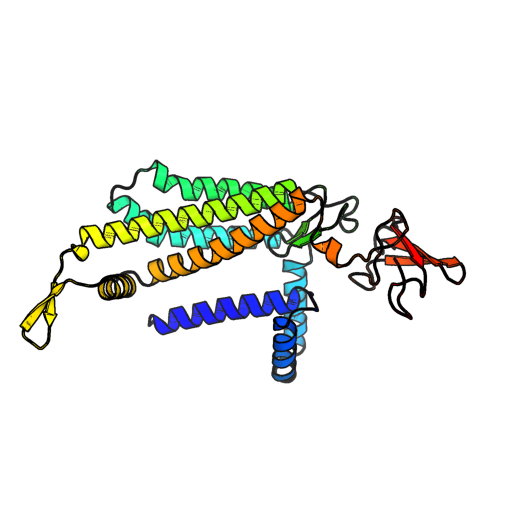 1895 C CA . TYR A 1 233 ? 7.378 2.430 2.178 1.00 93.12 233 TYR A CA 1
ATOM 1896 C C . TYR A 1 233 ? 7.181 3.857 1.631 1.00 93.12 233 TYR A C 1
ATOM 1898 O O . TYR A 1 233 ? 7.856 4.253 0.679 1.00 93.12 233 TYR A O 1
ATOM 1906 N N . ALA A 1 234 ? 6.323 4.659 2.269 1.00 94.69 234 ALA A N 1
ATOM 1907 C CA . ALA A 1 234 ? 6.098 6.069 1.944 1.00 94.69 234 ALA A CA 1
ATOM 1908 C C . ALA A 1 234 ? 7.347 6.912 2.176 1.00 94.69 234 ALA A C 1
ATOM 1910 O O . ALA A 1 234 ? 7.738 7.692 1.307 1.00 94.69 234 ALA A O 1
ATOM 1911 N N . LEU A 1 235 ? 8.000 6.722 3.322 1.00 95.56 235 LEU A N 1
ATOM 1912 C CA . LEU A 1 235 ? 9.246 7.399 3.663 1.00 95.56 235 LEU A CA 1
ATOM 1913 C C . LEU A 1 235 ? 10.367 7.012 2.700 1.00 95.56 235 LEU A C 1
ATOM 1915 O O . LEU A 1 235 ? 11.087 7.888 2.230 1.00 95.56 235 LEU A O 1
ATOM 1919 N N . PHE A 1 236 ? 10.476 5.730 2.346 1.00 93.50 236 PHE A N 1
ATOM 1920 C CA . PHE A 1 236 ? 11.451 5.254 1.368 1.00 93.50 236 PHE A CA 1
ATOM 1921 C C . PHE A 1 236 ? 11.277 5.931 0.001 1.00 93.50 236 PHE A C 1
ATOM 1923 O O . PHE A 1 236 ? 12.235 6.480 -0.542 1.00 93.50 236 PHE A O 1
ATOM 1930 N N . HIS A 1 237 ? 10.056 5.960 -0.538 1.00 93.44 237 HIS A N 1
ATOM 1931 C CA . HIS A 1 237 ? 9.789 6.609 -1.828 1.00 93.44 237 HIS A CA 1
ATOM 1932 C C . HIS A 1 237 ? 9.891 8.133 -1.774 1.00 93.44 237 HIS A C 1
ATOM 1934 O O . HIS A 1 237 ? 10.328 8.756 -2.740 1.00 93.44 237 HIS A O 1
ATOM 1940 N N . SER A 1 238 ? 9.559 8.739 -0.635 1.00 94.75 238 SER A N 1
ATOM 1941 C CA . SER A 1 238 ? 9.778 10.172 -0.410 1.00 94.75 238 SER A CA 1
ATOM 1942 C C . SER A 1 238 ? 11.267 10.505 -0.408 1.00 94.75 238 SER A C 1
ATOM 1944 O O . SER A 1 238 ? 11.683 11.459 -1.059 1.00 94.75 238 SER A O 1
ATOM 1946 N N . TYR A 1 239 ? 12.084 9.688 0.260 1.00 94.12 239 TYR A N 1
ATOM 1947 C CA . TYR A 1 239 ? 13.538 9.819 0.249 1.00 94.12 239 TYR A CA 1
ATOM 1948 C C . TYR A 1 239 ? 14.100 9.720 -1.173 1.00 94.12 239 TYR A C 1
ATOM 1950 O O . TYR A 1 239 ? 14.846 10.607 -1.583 1.00 94.12 239 TYR A O 1
ATOM 1958 N N . LEU A 1 240 ? 13.684 8.713 -1.952 1.00 91.75 240 LEU A N 1
ATOM 1959 C CA . LEU A 1 240 ? 14.086 8.569 -3.357 1.00 91.75 240 LEU A CA 1
ATOM 1960 C C . LEU A 1 240 ? 13.710 9.797 -4.198 1.00 91.75 240 LEU A C 1
ATOM 1962 O O . LEU A 1 240 ? 14.535 10.298 -4.965 1.00 91.75 240 LEU A O 1
ATOM 1966 N N . ALA A 1 241 ? 12.496 10.321 -4.016 1.00 90.88 241 ALA A N 1
ATOM 1967 C CA . ALA A 1 241 ? 12.046 11.525 -4.704 1.00 90.88 241 ALA A CA 1
ATOM 1968 C C . ALA A 1 241 ? 12.900 12.756 -4.346 1.00 90.88 241 ALA A C 1
ATOM 1970 O O . ALA A 1 241 ? 13.237 13.534 -5.239 1.00 90.88 241 ALA A O 1
ATOM 1971 N N . LEU A 1 242 ? 13.299 12.907 -3.076 1.00 93.19 242 LEU A N 1
ATOM 1972 C CA . LEU A 1 242 ? 14.144 14.014 -2.607 1.00 93.19 242 LEU A CA 1
ATOM 1973 C C . LEU A 1 242 ? 15.559 13.970 -3.191 1.00 93.19 242 LEU A C 1
ATOM 1975 O O . LEU A 1 242 ? 16.098 15.010 -3.558 1.00 93.19 242 LEU A O 1
ATOM 1979 N N . ILE A 1 243 ? 16.149 12.781 -3.317 1.00 91.75 243 ILE A N 1
ATOM 1980 C CA . ILE A 1 243 ? 17.479 12.610 -3.927 1.00 91.75 243 ILE A CA 1
ATOM 1981 C C . ILE A 1 243 ? 17.422 12.467 -5.453 1.00 91.75 243 ILE A C 1
ATOM 1983 O O . ILE A 1 243 ? 18.439 12.199 -6.089 1.00 91.75 243 ILE A O 1
ATOM 1987 N N . ASN A 1 244 ? 16.239 12.642 -6.051 1.00 88.56 244 ASN A N 1
ATOM 1988 C CA . ASN A 1 244 ? 16.006 12.510 -7.484 1.00 88.56 244 ASN A CA 1
ATOM 1989 C C . ASN A 1 244 ? 16.474 11.148 -8.047 1.00 88.56 244 ASN A C 1
ATOM 1991 O O . ASN A 1 244 ? 16.935 11.079 -9.186 1.00 88.56 244 ASN A O 1
ATOM 1995 N N . GLN A 1 245 ? 16.301 10.066 -7.284 1.00 87.62 245 GLN A N 1
ATOM 1996 C CA . GLN A 1 245 ? 16.586 8.687 -7.701 1.00 87.62 245 GLN A CA 1
ATOM 1997 C C . GLN A 1 245 ? 15.300 7.864 -7.826 1.00 87.62 245 GLN A C 1
ATOM 1999 O O . GLN A 1 245 ? 14.230 8.265 -7.370 1.00 87.62 245 GLN A O 1
ATOM 2004 N N . THR A 1 246 ? 15.398 6.715 -8.485 1.00 87.31 246 THR A N 1
ATOM 2005 C CA . THR A 1 246 ? 14.350 5.690 -8.542 1.00 87.31 246 THR A CA 1
ATOM 2006 C C . THR A 1 246 ? 14.810 4.414 -7.843 1.00 87.31 246 THR A C 1
ATOM 2008 O O . THR A 1 246 ? 16.006 4.162 -7.711 1.00 87.31 246 THR A O 1
ATOM 2011 N N . SER A 1 247 ? 13.878 3.570 -7.410 1.00 83.38 247 SER A N 1
ATOM 2012 C CA . SER A 1 247 ? 14.189 2.252 -6.850 1.00 83.38 247 SER A CA 1
ATOM 2013 C C . SER A 1 247 ? 14.885 1.345 -7.873 1.00 83.38 247 SER A C 1
ATOM 2015 O O . SER A 1 247 ? 15.743 0.546 -7.490 1.00 83.38 247 SER A O 1
ATOM 2017 N N . ASN A 1 248 ? 14.607 1.538 -9.170 1.00 82.19 248 ASN A N 1
ATOM 2018 C CA . ASN A 1 248 ? 15.311 0.873 -10.265 1.00 82.19 248 ASN A CA 1
ATOM 2019 C C . ASN A 1 248 ? 16.764 1.333 -10.438 1.00 82.19 248 ASN A C 1
ATOM 2021 O O . ASN A 1 248 ? 17.548 0.606 -11.041 1.00 82.19 248 ASN A O 1
ATOM 2025 N N . ASP A 1 249 ? 17.173 2.493 -9.911 1.00 79.00 249 ASP A N 1
ATOM 2026 C CA . ASP A 1 249 ? 18.546 2.985 -10.104 1.00 79.00 249 ASP A CA 1
ATOM 2027 C C . ASP A 1 249 ? 19.597 2.053 -9.487 1.00 79.00 249 ASP A C 1
ATOM 2029 O O . ASP A 1 249 ? 20.734 2.045 -9.938 1.00 79.00 249 ASP A O 1
ATOM 2033 N N . ARG A 1 250 ? 19.213 1.194 -8.534 1.00 70.50 250 ARG A N 1
ATOM 2034 C CA . ARG A 1 250 ? 20.090 0.146 -7.983 1.00 70.50 250 ARG A CA 1
ATOM 2035 C C . ARG A 1 250 ? 20.504 -0.919 -9.002 1.00 70.50 250 ARG A C 1
ATOM 2037 O O . ARG A 1 250 ? 21.481 -1.615 -8.765 1.00 70.50 250 ARG A O 1
ATOM 2044 N N . SER A 1 251 ? 19.755 -1.071 -10.095 1.00 70.69 251 SER A N 1
ATOM 2045 C CA . SER A 1 251 ? 20.119 -1.961 -11.207 1.00 70.69 251 SER A CA 1
ATOM 2046 C C . SER A 1 251 ? 21.127 -1.329 -12.173 1.00 70.69 251 SER A C 1
ATOM 2048 O O . SER A 1 251 ? 21.665 -2.023 -13.034 1.00 70.69 251 SER A O 1
ATOM 2050 N N . LYS A 1 252 ? 21.382 -0.019 -12.044 1.00 82.38 252 LYS A N 1
ATOM 2051 C CA . LYS A 1 252 ? 22.359 0.708 -12.854 1.00 82.38 252 LYS A CA 1
ATOM 2052 C C . LYS A 1 252 ? 23.734 0.612 -12.214 1.00 82.38 252 LYS A C 1
ATOM 2054 O O . LYS A 1 252 ? 23.855 0.680 -10.991 1.00 82.38 252 LYS A O 1
ATOM 2059 N N . PHE A 1 253 ? 24.770 0.542 -13.039 1.00 83.50 253 PHE A N 1
ATOM 2060 C CA . PHE A 1 253 ? 26.150 0.661 -12.576 1.00 83.50 253 PHE A CA 1
ATOM 2061 C C . PHE A 1 253 ? 26.772 1.982 -13.035 1.00 83.50 253 PHE A C 1
ATOM 2063 O O . PHE A 1 253 ? 26.342 2.594 -14.015 1.00 83.50 253 PHE A O 1
ATOM 2070 N N . ALA A 1 254 ? 27.766 2.456 -12.284 1.00 82.06 254 ALA A N 1
ATOM 2071 C CA . ALA A 1 254 ? 28.466 3.692 -12.604 1.00 82.06 254 ALA A CA 1
ATOM 2072 C C . ALA A 1 254 ? 29.344 3.498 -13.846 1.00 82.06 254 ALA A C 1
ATOM 2074 O O . ALA A 1 254 ? 30.125 2.552 -13.921 1.00 82.06 254 ALA A O 1
ATOM 2075 N N . HIS A 1 255 ? 29.240 4.418 -14.799 1.00 85.12 255 HIS A N 1
ATOM 2076 C CA . HIS A 1 255 ? 30.040 4.419 -16.017 1.00 85.12 255 HIS A CA 1
ATOM 2077 C C . HIS A 1 255 ? 30.425 5.860 -16.378 1.00 85.12 255 HIS A C 1
ATOM 2079 O O . HIS A 1 255 ? 29.756 6.807 -15.966 1.00 85.12 255 HIS A O 1
ATOM 2085 N N . SER A 1 256 ? 31.512 6.041 -17.131 1.00 86.19 256 SER A N 1
ATOM 2086 C CA . SER A 1 256 ? 32.015 7.367 -17.530 1.00 86.19 256 SER A CA 1
ATOM 2087 C C . SER A 1 256 ? 31.106 8.083 -18.536 1.00 86.19 256 SER A C 1
ATOM 2089 O O . SER A 1 256 ? 31.203 9.297 -18.713 1.00 86.19 256 SER A O 1
ATOM 2091 N N . SER A 1 257 ? 30.216 7.343 -19.202 1.00 84.94 257 SER A N 1
ATOM 2092 C CA . SER A 1 257 ? 29.247 7.906 -20.139 1.00 84.94 257 SER A CA 1
ATOM 2093 C C . SER A 1 257 ? 28.184 8.750 -19.430 1.00 84.94 257 SER A C 1
ATOM 2095 O O . SER A 1 257 ? 27.749 8.391 -18.339 1.00 84.94 257 SER A O 1
ATOM 2097 N N . PRO A 1 258 ? 27.640 9.787 -20.093 1.00 85.12 258 PRO A N 1
ATOM 2098 C CA . PRO A 1 258 ? 26.529 10.575 -19.551 1.00 85.12 258 PRO A CA 1
ATOM 2099 C C . PRO A 1 258 ? 25.192 9.807 -19.514 1.00 85.12 258 PRO A C 1
ATOM 2101 O O . PRO A 1 258 ? 24.201 10.315 -18.994 1.00 85.12 258 PRO A O 1
ATOM 2104 N N . TRP A 1 259 ? 25.147 8.603 -20.090 1.00 85.31 259 TRP A N 1
ATOM 2105 C CA . TRP A 1 259 ? 23.961 7.757 -20.193 1.00 85.31 259 TRP A CA 1
ATOM 2106 C C . TRP A 1 259 ? 23.910 6.712 -19.069 1.00 85.31 259 TRP A C 1
ATOM 2108 O O . TRP A 1 259 ? 24.966 6.238 -18.644 1.00 85.31 259 TRP A O 1
ATOM 2118 N N . PRO A 1 260 ? 22.705 6.334 -18.596 1.00 84.62 260 PRO A N 1
ATOM 2119 C CA . PRO A 1 260 ? 22.555 5.258 -17.621 1.00 84.62 260 PRO A CA 1
ATOM 2120 C C . PRO A 1 260 ? 23.020 3.927 -18.222 1.00 84.62 260 PRO A C 1
ATOM 2122 O O . PRO A 1 260 ? 22.693 3.646 -19.370 1.00 84.62 260 PRO A O 1
ATOM 2125 N N . ALA A 1 261 ? 23.742 3.128 -17.434 1.00 87.50 261 ALA A N 1
ATOM 2126 C CA . ALA A 1 261 ? 24.314 1.856 -17.860 1.00 87.50 261 ALA A CA 1
ATOM 2127 C C . ALA A 1 261 ? 23.727 0.680 -17.065 1.00 87.50 261 ALA A C 1
ATOM 2129 O O . ALA A 1 261 ? 23.621 0.756 -15.835 1.00 87.50 261 ALA A O 1
ATOM 2130 N N . PHE A 1 262 ? 23.367 -0.403 -17.756 1.00 88.38 262 PHE A N 1
ATOM 2131 C CA . PHE A 1 262 ? 22.773 -1.613 -17.169 1.00 88.38 262 PHE A CA 1
ATOM 2132 C C . PHE A 1 262 ? 23.450 -2.872 -17.710 1.00 88.38 262 PHE A C 1
ATOM 2134 O O . PHE A 1 262 ? 23.949 -2.878 -18.831 1.00 88.38 262 PHE A O 1
ATOM 2141 N N . THR A 1 263 ? 23.462 -3.957 -16.938 1.00 86.12 263 THR A N 1
ATOM 2142 C CA . THR A 1 263 ? 24.045 -5.233 -17.393 1.00 86.12 263 THR A CA 1
ATOM 2143 C C . THR A 1 263 ? 23.036 -6.143 -18.073 1.00 86.12 263 THR A C 1
ATOM 2145 O O . THR A 1 263 ? 23.395 -6.924 -18.948 1.00 86.12 263 THR A O 1
ATOM 2148 N N . ASP A 1 264 ? 21.774 -6.063 -17.656 1.00 82.19 264 ASP A N 1
ATOM 2149 C CA . ASP A 1 264 ? 20.747 -7.031 -18.013 1.00 82.19 264 ASP A CA 1
ATOM 2150 C C . ASP A 1 264 ? 19.401 -6.327 -18.251 1.00 82.19 264 ASP A C 1
ATOM 2152 O O . ASP A 1 264 ? 19.058 -5.330 -17.610 1.00 82.19 264 ASP A O 1
ATOM 2156 N N . THR A 1 265 ? 18.608 -6.868 -19.174 1.00 80.69 265 THR A N 1
ATOM 2157 C CA . THR A 1 265 ? 17.226 -6.436 -19.416 1.00 80.69 265 THR A CA 1
ATOM 2158 C C . THR A 1 265 ? 16.257 -7.135 -18.465 1.00 80.69 265 THR A C 1
ATOM 2160 O O . THR A 1 265 ? 16.466 -8.291 -18.111 1.00 80.69 265 THR A O 1
ATOM 2163 N N . ILE A 1 266 ? 15.138 -6.487 -18.120 1.00 73.38 266 ILE A N 1
ATOM 2164 C CA . ILE A 1 266 ? 14.130 -7.050 -17.196 1.00 73.38 266 ILE A CA 1
ATOM 2165 C C . ILE A 1 266 ? 13.513 -8.358 -17.732 1.00 73.38 266 ILE A C 1
ATOM 2167 O O . ILE A 1 266 ? 13.248 -9.283 -16.967 1.00 73.38 266 ILE A O 1
ATOM 2171 N N . LYS A 1 267 ? 13.263 -8.430 -19.044 1.00 75.88 267 LYS A N 1
ATOM 2172 C CA . LYS A 1 267 ? 12.771 -9.619 -19.764 1.00 75.88 267 LYS A CA 1
ATOM 2173 C C . LYS A 1 267 ? 13.504 -9.759 -21.091 1.00 75.88 267 LYS A C 1
ATOM 2175 O O . LYS A 1 267 ? 13.844 -8.736 -21.684 1.00 75.88 267 LYS A O 1
ATOM 2180 N N . GLU A 1 268 ? 13.645 -10.982 -21.589 1.00 76.62 268 GLU A N 1
ATOM 2181 C CA . GLU A 1 268 ? 14.285 -11.263 -22.884 1.00 76.62 268 GLU A CA 1
ATOM 2182 C C . GLU A 1 268 ? 13.600 -10.544 -24.060 1.00 76.62 268 GLU A C 1
ATOM 2184 O O . GLU A 1 268 ? 14.273 -10.080 -24.973 1.00 76.62 268 GLU A O 1
ATOM 2189 N N . ASP A 1 269 ? 12.276 -10.369 -24.008 1.00 81.06 269 ASP A N 1
ATOM 2190 C CA . ASP A 1 269 ? 11.478 -9.683 -25.034 1.00 81.06 269 ASP A CA 1
ATOM 2191 C C . ASP A 1 269 ? 11.378 -8.157 -24.832 1.00 81.06 269 ASP A C 1
ATOM 2193 O O . ASP A 1 269 ? 10.663 -7.472 -25.568 1.00 81.06 269 ASP A O 1
ATOM 2197 N N . SER A 1 270 ? 12.081 -7.595 -23.839 1.00 80.38 270 SER A N 1
ATOM 2198 C CA . SER A 1 270 ? 12.015 -6.152 -23.549 1.00 80.38 270 SER A CA 1
ATOM 2199 C C . SER A 1 270 ? 12.577 -5.313 -24.693 1.00 80.38 270 SER A C 1
ATOM 2201 O O . SER A 1 270 ? 12.110 -4.194 -24.935 1.00 80.38 270 SER A O 1
ATOM 2203 N N . VAL A 1 271 ? 13.586 -5.844 -25.387 1.00 88.25 271 VAL A N 1
ATOM 2204 C CA . VAL A 1 271 ? 14.333 -5.127 -26.415 1.00 88.25 271 VAL A CA 1
ATOM 2205 C C . VAL A 1 271 ? 14.532 -5.967 -27.669 1.00 88.25 271 VAL A C 1
ATOM 2207 O O . VAL A 1 271 ? 14.742 -7.174 -27.607 1.00 88.25 271 VAL A O 1
ATOM 2210 N N . THR A 1 272 ? 14.514 -5.306 -28.820 1.00 91.12 272 THR A N 1
ATOM 2211 C CA . THR A 1 272 ? 14.998 -5.854 -30.087 1.00 91.12 272 THR A CA 1
ATOM 2212 C C . THR A 1 272 ? 16.374 -5.270 -30.366 1.00 91.12 272 THR A C 1
ATOM 2214 O O . THR A 1 272 ? 16.592 -4.073 -30.183 1.00 91.12 272 THR A O 1
ATOM 2217 N N . LYS A 1 273 ? 17.304 -6.114 -30.805 1.00 92.56 273 LYS A N 1
ATOM 2218 C CA . LYS A 1 273 ? 18.691 -5.739 -31.078 1.00 92.56 273 LYS A CA 1
ATOM 2219 C C . LYS A 1 273 ? 18.920 -5.716 -32.581 1.00 92.56 273 LYS A C 1
ATOM 2221 O O . LYS A 1 273 ? 18.526 -6.649 -33.277 1.00 92.56 273 LYS A O 1
ATOM 2226 N N . LEU A 1 274 ? 19.559 -4.666 -33.075 1.00 92.50 274 LEU A N 1
ATOM 2227 C CA . LEU A 1 274 ? 19.916 -4.515 -34.479 1.00 92.50 274 LEU A CA 1
ATOM 2228 C C . LEU A 1 274 ? 21.419 -4.265 -34.556 1.00 92.50 274 LEU A C 1
ATOM 2230 O O . LEU A 1 274 ? 21.914 -3.298 -33.989 1.00 92.50 274 LEU A O 1
ATOM 2234 N N . MET A 1 275 ? 22.153 -5.186 -35.178 1.00 93.12 275 MET A N 1
ATOM 2235 C CA . MET A 1 275 ? 23.615 -5.128 -35.216 1.00 93.12 275 MET A CA 1
ATOM 2236 C C . MET A 1 275 ? 24.072 -3.882 -35.981 1.00 93.12 275 MET A C 1
ATOM 2238 O O . MET A 1 275 ? 23.696 -3.707 -37.139 1.00 93.12 275 MET A O 1
ATOM 2242 N N . GLU A 1 276 ? 24.878 -3.035 -35.340 1.00 91.50 276 GLU A N 1
ATOM 2243 C CA . GLU A 1 276 ? 25.517 -1.885 -35.997 1.00 91.50 276 GLU A CA 1
ATOM 2244 C C . GLU A 1 276 ? 26.998 -2.159 -36.255 1.00 91.50 276 GLU A C 1
ATOM 2246 O O . GLU A 1 276 ? 27.501 -1.887 -37.344 1.00 91.50 276 GLU A O 1
ATOM 2251 N N . THR A 1 277 ? 27.690 -2.757 -35.282 1.00 92.06 277 THR A N 1
ATOM 2252 C CA . THR A 1 277 ? 29.075 -3.222 -35.416 1.00 92.06 277 THR A CA 1
ATOM 2253 C C . THR A 1 277 ? 29.238 -4.611 -34.795 1.00 92.06 277 THR A C 1
ATOM 2255 O O . THR A 1 277 ? 28.315 -5.145 -34.185 1.00 92.06 277 THR A O 1
ATOM 2258 N N . LEU A 1 278 ? 30.426 -5.213 -34.930 1.00 90.00 278 LEU A N 1
ATOM 2259 C CA . LEU A 1 278 ? 30.727 -6.530 -34.346 1.00 90.00 278 LEU A CA 1
ATOM 2260 C C . LEU A 1 278 ? 30.643 -6.553 -32.808 1.00 90.00 278 LEU A C 1
ATOM 2262 O O . LEU A 1 278 ? 30.502 -7.625 -32.226 1.00 90.00 278 LEU A O 1
ATOM 2266 N N . THR A 1 279 ? 30.738 -5.394 -32.154 1.00 90.12 279 THR A N 1
ATOM 2267 C CA . THR A 1 279 ? 30.745 -5.264 -30.689 1.00 90.12 279 THR A CA 1
ATOM 2268 C C . THR A 1 279 ? 29.601 -4.408 -30.146 1.00 90.12 279 THR A C 1
ATOM 2270 O O . THR A 1 279 ? 29.464 -4.306 -28.928 1.00 90.12 279 THR A O 1
ATOM 2273 N N . ALA A 1 280 ? 28.765 -3.819 -31.011 1.00 94.19 280 ALA A N 1
ATOM 2274 C CA . ALA A 1 280 ? 27.655 -2.966 -30.600 1.00 94.19 280 ALA A CA 1
ATOM 2275 C C . ALA A 1 280 ? 26.359 -3.251 -31.374 1.00 94.19 280 ALA A C 1
ATOM 2277 O O . ALA A 1 280 ? 26.330 -3.312 -32.609 1.00 94.19 280 ALA A O 1
ATOM 2278 N N . TYR A 1 281 ? 25.262 -3.351 -30.627 1.00 95.00 281 TYR A N 1
ATOM 2279 C CA . TYR A 1 281 ? 23.909 -3.489 -31.153 1.00 95.00 281 TYR A CA 1
ATOM 2280 C C . TYR A 1 281 ? 23.104 -2.242 -30.825 1.00 95.00 281 TYR A C 1
ATOM 2282 O O . TYR A 1 281 ? 23.061 -1.821 -29.674 1.00 95.00 281 TYR A O 1
ATOM 2290 N N . LYS A 1 282 ? 22.381 -1.692 -31.796 1.00 94.81 282 LYS A N 1
ATOM 2291 C CA . LYS A 1 282 ? 21.312 -0.735 -31.527 1.00 94.81 282 LYS A CA 1
ATOM 2292 C C . LYS A 1 282 ? 20.166 -1.441 -30.821 1.00 94.81 282 LYS A C 1
ATOM 2294 O O . LYS A 1 282 ? 19.661 -2.460 -31.292 1.00 94.81 282 LYS A O 1
ATOM 2299 N N . VAL A 1 283 ? 19.734 -0.874 -29.707 1.00 92.69 283 VAL A N 1
ATOM 2300 C CA . VAL A 1 283 ? 18.671 -1.416 -28.863 1.00 92.69 283 VAL A CA 1
ATOM 2301 C C . VAL A 1 283 ? 17.398 -0.629 -29.133 1.00 92.69 283 VAL A C 1
ATOM 2303 O O . VAL A 1 283 ? 17.348 0.593 -28.966 1.00 92.69 283 VAL A O 1
ATOM 2306 N N . LEU A 1 284 ? 16.357 -1.335 -29.557 1.00 89.94 284 LEU A N 1
ATOM 2307 C CA . LEU A 1 284 ? 15.015 -0.807 -29.771 1.00 89.94 284 LEU A CA 1
ATOM 2308 C C . LEU A 1 284 ? 14.053 -1.448 -28.771 1.00 89.94 284 LEU A C 1
ATOM 2310 O O . LEU A 1 284 ? 14.283 -2.556 -28.295 1.00 89.94 284 LEU A O 1
ATOM 2314 N N . CYS A 1 285 ? 12.948 -0.784 -28.454 1.00 86.44 285 CYS A N 1
ATOM 2315 C CA . CYS A 1 285 ? 11.887 -1.394 -27.663 1.00 86.44 285 CYS A CA 1
ATOM 2316 C C . CYS A 1 285 ? 11.300 -2.597 -28.410 1.00 86.44 285 CYS A C 1
ATOM 2318 O O . CYS A 1 285 ? 10.852 -2.449 -29.549 1.00 86.44 285 CYS A O 1
ATOM 2320 N N . GLY A 1 286 ? 11.212 -3.748 -27.736 1.00 83.38 286 GLY A N 1
ATOM 2321 C CA . GLY A 1 286 ? 10.724 -5.001 -28.321 1.00 83.38 286 GLY A CA 1
ATOM 2322 C C . GLY A 1 286 ? 9.271 -4.978 -28.809 1.00 83.38 286 GLY A C 1
ATOM 2323 O O . GLY A 1 286 ? 8.857 -5.874 -29.536 1.00 83.38 286 GLY A O 1
ATOM 2324 N N . LYS A 1 287 ? 8.486 -3.953 -28.440 1.00 80.50 287 LYS A N 1
ATOM 2325 C CA . LYS A 1 287 ? 7.090 -3.802 -28.887 1.00 80.50 287 LYS A CA 1
ATOM 2326 C C . LYS A 1 287 ? 6.850 -2.650 -29.852 1.00 80.50 287 LYS A C 1
ATOM 2328 O O . LYS A 1 287 ? 6.214 -2.858 -30.877 1.00 80.50 287 LYS A O 1
ATOM 2333 N N . CYS A 1 288 ? 7.283 -1.434 -29.518 1.00 82.50 288 CYS A N 1
ATOM 2334 C CA . CYS A 1 288 ? 6.987 -0.254 -30.341 1.00 82.50 288 CYS A CA 1
ATOM 2335 C C . CYS A 1 288 ? 8.104 0.102 -31.329 1.00 82.50 288 CYS A C 1
ATOM 2337 O O . CYS A 1 288 ? 7.928 1.016 -32.128 1.00 82.50 288 CYS A O 1
ATOM 2339 N N . GLY A 1 289 ? 9.262 -0.562 -31.249 1.00 83.38 289 GLY A N 1
ATOM 2340 C CA . GLY A 1 289 ? 10.413 -0.271 -32.102 1.00 83.38 289 GLY A CA 1
ATOM 2341 C C . GLY A 1 289 ? 11.091 1.073 -31.821 1.00 83.38 289 GLY A C 1
ATOM 2342 O O . GLY A 1 289 ? 11.955 1.480 -32.588 1.00 83.38 289 GLY A O 1
ATOM 2343 N N . ASN A 1 290 ? 10.733 1.778 -30.742 1.00 85.31 290 ASN A N 1
ATOM 2344 C CA . ASN A 1 290 ? 11.381 3.041 -30.396 1.00 85.31 290 ASN A CA 1
ATOM 2345 C C . ASN A 1 290 ? 12.857 2.815 -30.034 1.00 85.31 290 ASN A C 1
ATOM 2347 O O . ASN A 1 290 ? 13.169 1.869 -29.312 1.00 85.31 290 ASN A O 1
ATOM 2351 N N . GLY A 1 291 ? 13.756 3.681 -30.501 1.00 86.75 291 GLY A N 1
ATOM 2352 C CA . GLY A 1 291 ? 15.181 3.588 -30.180 1.00 86.75 291 GLY A CA 1
ATOM 2353 C C . GLY A 1 291 ? 15.438 3.882 -28.701 1.00 86.75 291 GLY A C 1
ATOM 2354 O O . GLY A 1 291 ? 15.002 4.916 -28.199 1.00 86.75 291 GLY A O 1
ATOM 2355 N N . LEU A 1 292 ? 16.130 2.973 -28.010 1.00 86.88 292 LEU A N 1
ATOM 2356 C CA . LEU A 1 292 ? 16.443 3.085 -26.580 1.00 86.88 292 LEU A CA 1
ATOM 2357 C C . LEU A 1 292 ? 17.917 3.418 -26.327 1.00 86.88 292 LEU A C 1
ATOM 2359 O O . LEU A 1 292 ? 18.219 4.105 -25.356 1.00 86.88 292 LEU A O 1
ATOM 2363 N N . GLY A 1 293 ? 18.821 2.951 -27.191 1.00 89.50 293 GLY A N 1
ATOM 2364 C CA . GLY A 1 293 ? 20.260 3.132 -27.016 1.00 89.50 293 GLY A CA 1
ATOM 2365 C C . GLY A 1 293 ? 21.057 2.050 -27.731 1.00 89.50 293 GLY A C 1
ATOM 2366 O O . GLY A 1 293 ? 20.689 1.647 -28.837 1.00 89.50 293 GLY A O 1
ATOM 2367 N N . HIS A 1 294 ? 22.127 1.579 -27.091 1.00 93.50 294 HIS A N 1
ATOM 2368 C CA . HIS A 1 294 ? 23.002 0.540 -27.626 1.00 93.50 294 HIS A CA 1
ATOM 2369 C C . HIS A 1 294 ? 23.381 -0.460 -26.540 1.00 93.50 294 HIS A C 1
ATOM 2371 O O . HIS A 1 294 ? 23.516 -0.092 -25.384 1.00 93.50 294 HIS A O 1
ATOM 2377 N N . GLU A 1 295 ? 23.601 -1.703 -26.938 1.00 93.94 295 GLU A N 1
ATOM 2378 C CA . GLU A 1 295 ? 24.260 -2.715 -26.131 1.00 93.94 295 GLU A CA 1
ATOM 2379 C C . GLU A 1 295 ? 25.685 -2.873 -26.647 1.00 93.94 295 GLU A C 1
ATOM 2381 O O . GLU A 1 295 ? 25.890 -3.157 -27.829 1.00 93.94 295 GLU A O 1
ATOM 2386 N N . PHE A 1 296 ? 26.653 -2.730 -25.755 1.00 94.06 296 PHE A N 1
ATOM 2387 C CA . PHE A 1 296 ? 28.062 -2.991 -26.005 1.00 94.06 296 PHE A CA 1
ATOM 2388 C C . PHE A 1 296 ? 28.431 -4.336 -25.383 1.00 94.06 296 PHE A C 1
ATOM 2390 O O . PHE A 1 296 ? 28.332 -4.525 -24.168 1.00 94.06 296 PHE A O 1
ATOM 2397 N N . VAL A 1 297 ? 28.814 -5.293 -26.225 1.00 92.81 297 VAL A N 1
ATOM 2398 C CA . VAL A 1 297 ? 29.128 -6.661 -25.794 1.00 92.81 297 VAL A CA 1
ATOM 2399 C C . VAL A 1 297 ? 30.456 -6.672 -25.044 1.00 92.81 297 VAL A C 1
ATOM 2401 O O . VAL A 1 297 ? 31.431 -6.098 -25.524 1.00 92.81 297 VAL A O 1
ATOM 2404 N N . ASN A 1 298 ? 30.506 -7.366 -23.903 1.00 90.31 298 ASN A N 1
ATOM 2405 C CA . ASN A 1 298 ? 31.690 -7.479 -23.038 1.00 90.31 298 ASN A CA 1
ATOM 2406 C C . ASN A 1 298 ? 32.232 -6.132 -22.511 1.00 90.31 298 ASN A C 1
ATOM 2408 O O . ASN A 1 298 ? 33.410 -6.038 -22.180 1.00 90.31 298 ASN A O 1
ATOM 2412 N N . ASP A 1 299 ? 31.383 -5.102 -22.435 1.00 90.94 299 ASP A N 1
ATOM 2413 C CA . ASP A 1 299 ? 31.715 -3.757 -21.925 1.00 90.94 299 ASP A CA 1
ATOM 2414 C C . ASP A 1 299 ? 31.058 -3.469 -20.555 1.00 90.94 299 ASP A C 1
ATOM 2416 O O . ASP A 1 299 ? 30.889 -2.322 -20.139 1.00 90.94 299 ASP A O 1
ATOM 2420 N N . GLY A 1 300 ? 30.599 -4.520 -19.872 1.00 89.00 300 GLY A N 1
ATOM 2421 C CA . GLY A 1 300 ? 30.020 -4.455 -18.535 1.00 89.00 300 GLY A CA 1
ATOM 2422 C C . GLY A 1 300 ? 31.072 -4.383 -17.416 1.00 89.00 300 GLY A C 1
ATOM 2423 O O . GLY A 1 300 ? 32.272 -4.471 -17.663 1.00 89.00 300 GLY A O 1
ATOM 2424 N N . PRO A 1 301 ? 30.632 -4.250 -16.152 1.00 88.00 301 PRO A N 1
ATOM 2425 C CA . PRO A 1 301 ? 31.523 -4.159 -14.993 1.00 88.00 301 PRO A CA 1
ATOM 2426 C C . PRO A 1 301 ? 32.226 -5.487 -14.657 1.00 88.00 301 PRO A C 1
ATOM 2428 O O . PRO A 1 301 ? 33.215 -5.485 -13.929 1.00 88.00 301 PRO A O 1
ATOM 2431 N N . GLU A 1 302 ? 31.716 -6.609 -15.170 1.00 88.69 302 GLU A N 1
ATOM 2432 C CA . GLU A 1 302 ? 32.267 -7.955 -14.999 1.00 88.69 302 GLU A CA 1
ATOM 2433 C C . GLU A 1 302 ? 32.590 -8.571 -16.367 1.00 88.69 302 GLU A C 1
ATOM 2435 O O . GLU A 1 302 ? 31.944 -8.267 -17.374 1.00 88.69 302 GLU A O 1
ATOM 2440 N N . GLU A 1 303 ? 33.576 -9.466 -16.400 1.00 87.94 303 GLU A N 1
ATOM 2441 C CA . GLU A 1 303 ? 33.999 -10.141 -17.627 1.00 87.94 303 GLU A CA 1
ATOM 2442 C C . GLU A 1 303 ? 32.841 -10.948 -18.243 1.00 87.94 303 GLU A C 1
ATOM 2444 O O . GLU A 1 303 ? 32.169 -11.729 -17.569 1.00 87.94 303 GLU A O 1
ATOM 2449 N N . GLY A 1 304 ? 32.581 -10.737 -19.536 1.00 86.19 304 GLY A N 1
ATOM 2450 C CA . GLY A 1 304 ? 31.493 -11.399 -20.263 1.00 86.19 304 GLY A CA 1
ATOM 2451 C C . GLY A 1 304 ? 30.115 -10.735 -20.139 1.00 86.19 304 GLY A C 1
ATOM 2452 O O . GLY A 1 304 ? 29.164 -11.197 -20.772 1.00 86.19 304 GLY A O 1
ATOM 2453 N N . LYS A 1 305 ? 29.969 -9.658 -19.353 1.00 90.50 305 LYS A N 1
ATOM 2454 C CA . LYS A 1 305 ? 28.714 -8.893 -19.269 1.00 90.50 305 LYS A CA 1
ATOM 2455 C C . LYS A 1 305 ? 28.655 -7.797 -20.330 1.00 90.50 305 LYS A C 1
ATOM 2457 O O . LYS A 1 305 ? 29.637 -7.108 -20.588 1.00 90.50 305 LYS A O 1
ATOM 2462 N N . SER A 1 306 ? 27.479 -7.614 -20.925 1.00 91.19 306 SER A N 1
ATOM 2463 C CA . SER A 1 306 ? 27.193 -6.471 -21.795 1.00 91.19 306 SER A CA 1
ATOM 2464 C C . SER A 1 306 ? 26.931 -5.204 -20.978 1.00 91.19 306 SER A C 1
ATOM 2466 O O . SER A 1 306 ? 26.517 -5.275 -19.819 1.00 91.19 306 SER A O 1
ATOM 2468 N N . ARG A 1 307 ? 27.101 -4.043 -21.615 1.00 92.56 307 ARG A N 1
ATOM 2469 C CA . ARG A 1 307 ? 26.581 -2.757 -21.144 1.00 92.56 307 ARG A CA 1
ATOM 2470 C C . ARG A 1 307 ? 25.475 -2.279 -22.073 1.00 92.56 307 ARG A C 1
ATOM 2472 O O . ARG A 1 307 ? 25.745 -1.956 -23.226 1.00 92.56 307 ARG A O 1
ATOM 2479 N N . PHE A 1 308 ? 24.258 -2.231 -21.553 1.00 89.31 308 PHE A N 1
ATOM 2480 C CA . PHE A 1 308 ? 23.108 -1.555 -22.151 1.00 89.31 308 PHE A CA 1
ATOM 2481 C C . PHE A 1 308 ? 23.074 -0.083 -21.744 1.00 89.31 308 PHE A C 1
ATOM 2483 O O . PHE A 1 308 ? 23.472 0.203 -20.589 1.00 89.31 308 PHE A O 1
#

pLDDT: mean 84.1, std 10.74, range [50.16, 97.75]

InterPro domains:
  IPR001594 Palmitoyltransferase, DHHC domain [PF01529] (127-252)
  IPR002579 Peptide methionine sulphoxide reductase MrsB domain [PS51790] (250-308)
  IPR011057 Mss4-like superfamily [SSF51316] (250-308)
  IPR052150 Methionine-R-sulfoxide reductase B1 [PTHR46755] (249-308)

Sequence (308 aa):
MDFLVLFSIYVAVVLTCIFLVCKYSGQQQSPFNALLNRVTKVVAPFTPEWLKNLSQWFMHRLFHQRNNMFIYLHILLEVAVYAEFSYEVFGFCREMDTTLINLSMPYVLLVIKTLFFYLCIKTDPGVCNMCVQRFDHHCIWVNNCIGAQNTRVFLLYLFSVCAMAGDIALLTGDMLLHAVLRSGLLRASYIDEYGQQQPTGPLFIVQHLFLTFPRIVFMLGFVIFIFFLLAAYALFHSYLALINQTSNDRSKFAHSSPWPAFTDTIKEDSVTKLMETLTAYKVLCGKCGNGLGHEFVNDGPEEGKSRF

Foldseek 3Di:
DDPCVVVVVVVVVVVVVVLLCLQLVLPPDDPVVVVSVVVCVVCVVVDDPVNVVVSNVVLCCQQVDLDCVVVVVVVVVLCVVVVVLCVQQVVLCVVLVNDPVLSCVLVVLVVQLNVLLVVLSPFQQDDPQQPRAQWFARDRNSSGTDHDRRLVSVLSNLVSLLVSLVSSLVSLVVSLVSVCVVVCLQVDWDQDPVRDTDRDDPVNSVVVCCVVPVPSVVSSVVSVVVSVVSVVVSVVSVVCVVVVHGNCLVQFDDDPDPDTKHQDDSDPLQWDWDDPDPFKTFTAGSPPRHTDGMWGAQPDPDGRTIID

Secondary structure (DSSP, 8-state):
--HHHHHHHHHHHHHHHHHHHHHHS-----HHHHHHHHHHHHHTTTS-HHHHHHHHHHHHHHHTS--HHHHHHHHHHHHHHHHHHIIIIIHHHHHTT--HHHHHHHHHHHHHHHHHHHHHHHS--BSSSS-BTT--EEEGGGTEEE-TTTHHHHHHHHHHHHHHHHHHHHHHHHHHHHHHHHTTGGG-EEE-TTS-EEE--HHHHHHHHHHHSHHHHHHHHHHHHHHHHHHHHHHHHHHHHHTT--GGGGGEE--SSSS-EESS-SSGGGEEEEESSSSEEEEEETTT--EEEEEETT-SSSTT--B-

Organism: NCBI:txid238744

Radius of gyration: 25.6 Å; Cα contacts (8 Å, |Δi|>4): 310; chains: 1; bounding box: 57×48×86 Å

Nearest PDB structures (foldseek):
  3mao-assembly1_A  TM=9.065E-01  e=1.117E-06  Homo sapiens
  8hf3-assembly1_A  TM=6.922E-01  e=5.167E-04  Homo sapiens
  6bmm-assembly1_B  TM=6.539E-01  e=1.839E-03  Homo sapiens
  6bms-assembly1_A  TM=5.418E-01  e=7.889E-04  Danio rerio